Protein AF-K7A2X2-F1 (afdb_monomer_lite)

pLDDT: mean 79.96, std 20.82, range [35.12, 98.06]

Foldseek 3Di:
DVVVVVVVVVVVVVVVVVVVVVVVVVVVVVVVVVVVVVVVVCVVPVPPDPPPPPPDDDDDDDDDDDDDDDDDDDDDDDDDDDDDDPDPPPDDDDPPPDPDPVVLVVVLVVVLVVLVVCLVPPDLDQDPCLVVLVVSLVPPPQALLNNLLSLQSNLSRCVSNVNLVSSLVSNVSSCVSPVPSPCPVVNVVSVVVVVD

Radius of gyration: 36.91 Å; chains: 1; bounding box: 75×60×123 Å

Organism: NCBI:txid1121922

Sequence (196 aa):
MKKIIRFLVLLAVIVVGFYLLMTGLVIFAGLAAAVGLVWLYLRYFGKGSNVTYSSKGVTIDQVSASVPTSGSTSEEAKEADVVEELRAETVDPEVEVKPDTHDVYALYNLYEIEARAYCASPGPKLPTIVDDIIALTNHVDADDQLRAKTYRLLGELYEANDNVVSALDYYETALALDAKVGVKRKITKLQKMTES

Secondary structu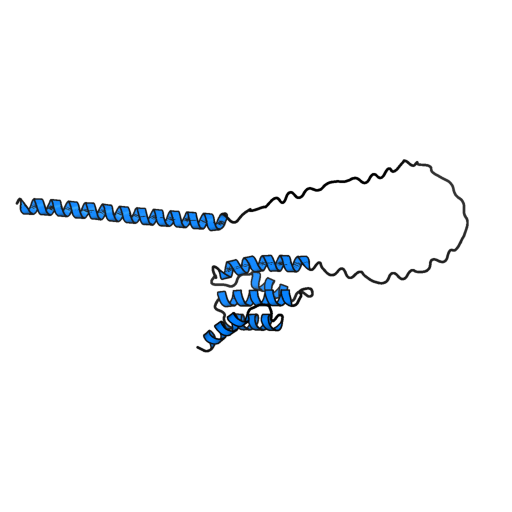re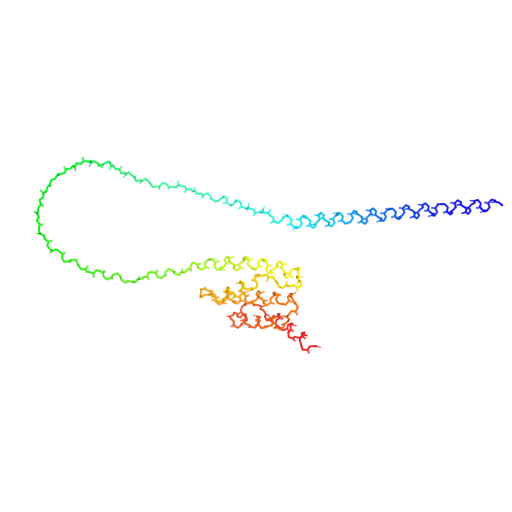 (DSSP, 8-state):
-HHHHHHHHHHHHHHHHHHHHHHHHHHHHHHHHHHHHHHHHHHHHTTS----------------------------------------------------THHHHHHHHHHHHHHHHHHHS--SS--THHHHHHHHHT-TT--HHHHHHHHHHHHHHHHHTT-HHHHHHHHHHHHHH-GGG--HHHHHHHHHHH--

Structure (mmCIF, N/CA/C/O backbone):
data_AF-K7A2X2-F1
#
_entry.id   AF-K7A2X2-F1
#
loop_
_atom_site.group_PDB
_atom_site.id
_atom_site.type_symbol
_atom_site.label_atom_id
_atom_site.label_alt_id
_atom_site.label_comp_id
_atom_site.label_asym_id
_atom_site.label_entity_id
_atom_site.label_seq_id
_atom_site.pdbx_PDB_ins_code
_atom_site.Cartn_x
_atom_site.Cartn_y
_atom_site.Cartn_z
_atom_site.occupancy
_atom_site.B_iso_or_equiv
_atom_site.auth_seq_id
_atom_site.auth_comp_id
_atom_site.auth_asym_id
_atom_site.auth_atom_id
_atom_site.pdbx_PDB_model_num
ATOM 1 N N . MET A 1 1 ? -18.595 41.321 59.169 1.00 81.38 1 MET A N 1
ATOM 2 C CA . MET A 1 1 ? -17.669 41.916 58.172 1.00 81.38 1 MET A CA 1
ATOM 3 C C . MET A 1 1 ? -16.403 41.084 57.917 1.00 81.38 1 MET A C 1
ATOM 5 O O . MET A 1 1 ? -16.168 40.743 56.769 1.00 81.38 1 MET A O 1
ATOM 9 N N . LYS A 1 2 ? -15.623 40.658 58.931 1.00 86.00 2 LYS A N 1
ATOM 10 C CA . LYS A 1 2 ? -14.365 39.888 58.724 1.00 86.00 2 LYS A CA 1
ATOM 11 C C . LYS A 1 2 ? -14.498 38.590 57.893 1.00 86.00 2 LYS A C 1
ATOM 13 O O . LYS A 1 2 ? -13.572 38.239 57.173 1.00 86.00 2 LYS A O 1
ATOM 18 N N . LYS A 1 3 ? -15.643 37.892 57.957 1.00 91.94 3 LYS A N 1
ATOM 19 C CA . LYS A 1 3 ? -15.906 36.672 57.162 1.00 91.94 3 LYS A CA 1
ATOM 20 C C . LYS A 1 3 ? -16.042 36.952 55.654 1.00 91.94 3 LYS A C 1
ATOM 22 O O . LYS A 1 3 ? -15.545 36.171 54.856 1.00 91.94 3 LYS A O 1
ATOM 27 N N . ILE A 1 4 ? -16.642 38.087 55.283 1.00 95.19 4 ILE A N 1
ATOM 28 C CA . ILE A 1 4 ? -16.852 38.491 53.880 1.00 95.19 4 ILE A CA 1
ATOM 29 C C . ILE A 1 4 ? -15.516 38.862 53.227 1.00 95.19 4 ILE A C 1
ATOM 31 O O . ILE A 1 4 ? -15.240 38.445 52.110 1.00 95.19 4 ILE A O 1
ATOM 35 N N . ILE A 1 5 ? -14.645 39.566 53.959 1.00 96.25 5 ILE A N 1
ATOM 36 C CA . ILE A 1 5 ? -13.306 39.929 53.471 1.00 96.25 5 ILE A CA 1
ATOM 37 C C . ILE A 1 5 ? -12.468 38.670 53.201 1.00 96.25 5 ILE A C 1
ATOM 39 O O . ILE A 1 5 ? -11.853 38.559 52.147 1.00 96.25 5 ILE A O 1
ATOM 43 N N . ARG A 1 6 ? -12.492 37.680 54.107 1.00 95.62 6 ARG A N 1
ATOM 44 C CA . ARG A 1 6 ? -11.792 36.397 53.895 1.00 95.62 6 ARG A CA 1
ATOM 45 C C . ARG A 1 6 ? -12.324 35.637 52.678 1.00 95.62 6 ARG A C 1
ATOM 47 O O . ARG A 1 6 ? -11.533 35.046 51.953 1.00 95.62 6 ARG A O 1
ATOM 54 N N . PHE A 1 7 ? -13.635 35.681 52.443 1.00 97.19 7 PHE A N 1
ATOM 55 C CA . PHE A 1 7 ? -14.251 35.053 51.275 1.00 97.19 7 PHE A CA 1
ATOM 56 C C . PHE A 1 7 ? -13.830 35.733 49.964 1.00 97.19 7 PHE A C 1
ATOM 58 O O . PHE A 1 7 ? -13.467 35.047 49.016 1.00 97.19 7 PHE A O 1
ATOM 65 N N . LEU A 1 8 ? -13.796 37.070 49.926 1.00 97.06 8 LEU A N 1
ATOM 66 C CA . LEU A 1 8 ? -13.332 37.826 48.756 1.00 97.06 8 LEU A CA 1
ATOM 67 C C . LEU A 1 8 ? -11.860 37.553 48.427 1.00 97.06 8 LEU A C 1
ATOM 69 O O . LEU A 1 8 ? -11.524 37.372 47.260 1.00 97.06 8 LEU A O 1
ATOM 73 N N . VAL A 1 9 ? -10.993 37.473 49.441 1.00 97.62 9 VAL A N 1
ATOM 74 C CA . VAL A 1 9 ? -9.576 37.129 49.237 1.00 97.62 9 VAL A CA 1
ATOM 75 C C . VAL A 1 9 ? -9.435 35.710 48.684 1.00 97.62 9 VAL A C 1
ATOM 77 O O . VAL A 1 9 ? -8.691 35.506 47.730 1.00 97.62 9 VAL A O 1
ATOM 80 N N . LEU A 1 10 ? -10.181 34.741 49.225 1.00 97.44 10 LEU A N 1
ATOM 81 C CA . LEU A 1 10 ? -10.181 33.368 48.714 1.00 97.44 10 LEU A CA 1
ATOM 82 C C . LEU A 1 10 ? -10.634 33.315 47.245 1.00 97.44 10 LEU A C 1
ATOM 84 O O . LEU A 1 10 ? -9.983 32.671 46.426 1.00 97.44 10 LEU A O 1
ATOM 88 N N . LEU A 1 11 ? -11.713 34.026 46.903 1.00 97.56 11 LEU A N 1
ATOM 89 C CA . LEU A 1 11 ? -12.226 34.103 45.536 1.00 97.56 11 LEU A CA 1
ATOM 90 C C . LEU A 1 11 ? -11.176 34.688 44.578 1.00 97.56 11 LEU A C 1
ATOM 92 O O . LEU A 1 11 ? -10.947 34.128 43.511 1.00 97.56 11 LEU A O 1
ATOM 96 N N . ALA A 1 12 ? -10.501 35.771 44.973 1.00 97.81 12 ALA A N 1
ATOM 97 C CA . ALA A 1 12 ? -9.453 36.389 44.165 1.00 97.81 12 ALA A CA 1
ATOM 98 C C . ALA A 1 12 ? -8.287 35.423 43.904 1.00 97.81 12 ALA A C 1
ATOM 100 O O . ALA A 1 12 ? -7.825 35.315 42.771 1.00 97.81 12 ALA A O 1
ATOM 101 N N . VAL A 1 13 ? -7.855 34.667 44.919 1.00 98.00 13 VAL A N 1
ATOM 102 C CA . VAL A 1 13 ? -6.799 33.652 44.766 1.00 98.00 13 VAL A CA 1
ATOM 103 C C . VAL A 1 13 ? -7.224 32.552 43.791 1.00 98.00 13 VAL A C 1
ATOM 105 O O . VAL A 1 13 ? -6.429 32.158 42.940 1.00 98.00 13 VAL A O 1
ATOM 108 N N . ILE A 1 14 ? -8.476 32.093 43.861 1.00 97.88 14 ILE A N 1
ATOM 109 C CA . ILE A 1 14 ? -9.007 31.074 42.942 1.00 97.88 14 ILE A CA 1
ATOM 110 C C . ILE A 1 14 ? -9.040 31.601 41.504 1.00 97.88 14 ILE A C 1
ATOM 112 O O . ILE A 1 14 ? -8.587 30.911 40.593 1.00 97.88 14 ILE A O 1
ATOM 116 N N . VAL A 1 15 ? -9.530 32.826 41.291 1.00 98.06 15 VAL A N 1
ATOM 117 C CA . VAL A 1 15 ? -9.612 33.438 39.954 1.00 98.06 15 VAL A CA 1
ATOM 118 C C . VAL A 1 15 ? -8.220 33.637 39.353 1.00 98.06 15 VAL A C 1
ATOM 120 O O . VAL A 1 15 ? -7.998 33.286 38.195 1.00 98.06 15 VAL A O 1
ATOM 123 N N . VAL A 1 16 ? -7.261 34.138 40.138 1.00 98.00 16 VAL A N 1
ATOM 124 C CA . VAL A 1 16 ? -5.870 34.312 39.690 1.00 98.00 16 VAL A CA 1
ATOM 125 C C . VAL A 1 16 ? -5.221 32.961 39.383 1.00 98.00 16 VAL A C 1
ATOM 127 O O . VAL A 1 16 ? -4.587 32.813 38.340 1.00 98.00 16 VAL A O 1
ATOM 130 N N . GLY A 1 17 ? -5.419 31.956 40.240 1.00 97.94 17 GLY A N 1
ATOM 131 C CA . GLY A 1 17 ? -4.911 30.603 40.011 1.00 97.94 17 GLY A CA 1
ATOM 132 C C . GLY A 1 17 ? -5.478 29.971 38.738 1.00 97.94 17 GLY A C 1
ATOM 133 O O . GLY A 1 17 ? -4.730 29.403 37.946 1.00 97.94 17 GLY A O 1
ATOM 134 N N . PHE A 1 18 ? -6.780 30.128 38.493 1.00 97.88 18 PHE A N 1
ATOM 135 C CA . PHE A 1 18 ? -7.429 29.634 37.279 1.00 97.88 18 PHE A CA 1
ATOM 136 C C . PHE A 1 18 ? -6.908 30.334 36.019 1.00 97.88 18 PHE A C 1
ATOM 138 O O . PHE A 1 18 ? -6.641 29.676 35.015 1.00 97.88 18 PHE A O 1
ATOM 145 N N . TYR A 1 19 ? -6.704 31.653 36.077 1.00 97.94 19 TYR A N 1
ATOM 146 C CA . TYR A 1 19 ? -6.141 32.413 34.962 1.00 97.94 19 TYR A CA 1
ATOM 147 C C . TYR A 1 19 ? -4.721 31.945 34.613 1.00 97.94 19 TYR A C 1
ATOM 149 O O . TYR A 1 19 ? -4.428 31.709 33.443 1.00 97.94 19 TYR A O 1
ATOM 157 N N . LEU A 1 20 ? -3.863 31.740 35.620 1.00 97.50 20 LEU A N 1
ATOM 158 C CA . LEU A 1 20 ? -2.504 31.218 35.425 1.00 97.50 20 LEU A CA 1
ATOM 159 C C . LEU A 1 20 ? -2.491 29.787 34.868 1.00 97.50 20 LEU A C 1
ATOM 161 O O . LEU A 1 20 ? -1.643 29.450 34.045 1.00 97.50 20 LEU A O 1
ATOM 165 N N . LEU A 1 21 ? -3.438 28.947 35.289 1.00 97.50 21 LEU A N 1
ATOM 166 C CA . LEU A 1 21 ? -3.577 27.592 34.760 1.00 97.50 21 LEU A CA 1
ATOM 167 C C . LEU A 1 21 ? -3.966 27.614 33.277 1.00 97.50 21 LEU A C 1
ATOM 169 O O . LEU A 1 21 ? -3.373 26.891 32.478 1.00 97.50 21 LEU A O 1
ATOM 173 N N . MET A 1 22 ? -4.921 28.467 32.898 1.00 97.44 22 MET A N 1
ATOM 174 C 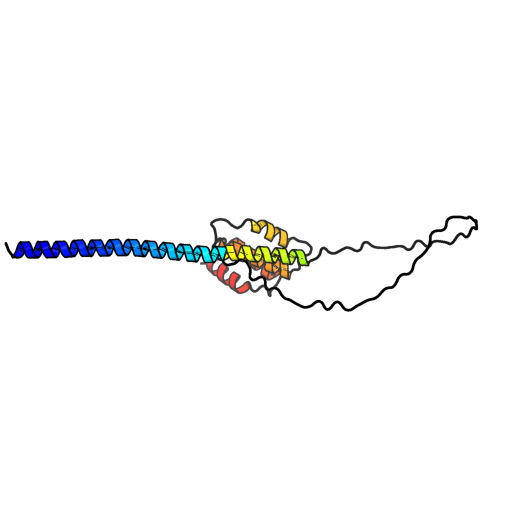CA . MET A 1 22 ? -5.376 28.581 31.510 1.00 97.44 22 MET A CA 1
ATOM 175 C C . MET A 1 22 ? -4.298 29.143 30.586 1.00 97.44 22 MET A C 1
ATOM 177 O O . MET A 1 22 ? -4.089 28.605 29.498 1.00 97.44 22 MET A O 1
ATOM 181 N N . THR A 1 23 ? -3.562 30.172 31.012 1.00 96.12 23 THR A N 1
ATOM 182 C CA . THR A 1 23 ? -2.443 30.700 30.217 1.00 96.12 23 THR A CA 1
ATOM 183 C C . THR A 1 23 ? -1.329 29.667 30.055 1.00 96.12 23 THR A C 1
ATOM 185 O O . THR A 1 23 ? -0.811 29.506 28.950 1.00 96.12 23 THR A O 1
ATOM 188 N N . GLY A 1 24 ? -1.016 28.902 31.106 1.00 96.62 24 GLY A N 1
ATOM 189 C CA . GLY A 1 24 ? -0.070 27.786 31.029 1.00 96.62 24 GLY A CA 1
ATOM 190 C C . GLY A 1 24 ? -0.488 26.717 30.014 1.00 96.62 24 GLY A C 1
ATOM 191 O O . GLY A 1 24 ? 0.337 26.267 29.220 1.00 96.62 24 GLY A O 1
ATOM 192 N N . LEU A 1 25 ? -1.775 26.360 29.979 1.00 95.38 25 LEU A N 1
ATOM 193 C CA . LEU A 1 25 ? -2.333 25.378 29.041 1.00 95.38 25 LEU A CA 1
ATOM 194 C C . LEU A 1 25 ? -2.224 25.834 27.579 1.00 95.38 25 LEU A C 1
ATOM 196 O O . LEU A 1 25 ? -1.830 25.049 26.717 1.00 95.38 25 LEU A O 1
ATOM 200 N N . VAL A 1 26 ? -2.513 27.110 27.306 1.00 96.38 26 VAL A N 1
ATOM 201 C CA . VAL A 1 26 ? -2.398 27.691 25.957 1.00 96.38 26 VAL A CA 1
ATOM 202 C C . VAL A 1 26 ? -0.943 27.703 25.483 1.00 96.38 26 VAL A C 1
ATOM 204 O O . VAL A 1 26 ? -0.662 27.309 24.351 1.00 96.38 26 VAL A O 1
ATOM 207 N N . ILE A 1 27 ? -0.003 28.096 26.350 1.00 95.38 27 ILE A N 1
ATOM 208 C CA . ILE A 1 27 ? 1.432 28.086 26.026 1.00 95.38 27 ILE A CA 1
ATOM 209 C C . ILE A 1 27 ? 1.910 26.655 25.757 1.00 95.38 27 ILE A C 1
ATOM 211 O O . ILE A 1 27 ? 2.614 26.415 24.776 1.00 95.38 27 ILE A O 1
ATOM 215 N N . PHE A 1 28 ? 1.501 25.694 26.589 1.00 94.88 28 PHE A N 1
ATOM 216 C CA . PHE A 1 28 ? 1.868 24.289 26.420 1.00 94.88 28 PHE A CA 1
ATOM 217 C C . PHE A 1 28 ? 1.354 23.714 25.094 1.00 94.88 28 PHE A C 1
ATOM 219 O O . PHE A 1 28 ? 2.115 23.075 24.366 1.00 94.88 28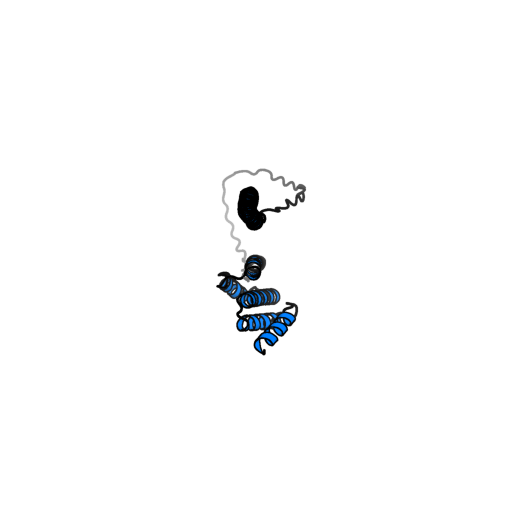 PHE A O 1
ATOM 226 N N . ALA A 1 29 ? 0.098 23.994 24.735 1.00 92.94 29 ALA A N 1
ATOM 227 C CA . ALA A 1 29 ? -0.470 23.588 23.451 1.00 92.94 29 ALA A CA 1
ATOM 228 C C . ALA A 1 29 ? 0.287 24.208 22.261 1.00 92.94 29 ALA A C 1
ATOM 230 O O . ALA A 1 29 ? 0.581 23.513 21.287 1.00 92.94 29 ALA A O 1
ATOM 231 N N . GLY A 1 30 ? 0.666 25.487 22.358 1.00 93.19 30 GLY A N 1
ATOM 232 C CA . GLY A 1 30 ? 1.468 26.168 21.337 1.00 93.19 30 GLY A CA 1
ATOM 233 C C . GLY A 1 30 ? 2.858 25.548 21.153 1.00 93.19 30 GLY A C 1
ATOM 234 O O . GLY A 1 30 ? 3.281 25.304 20.022 1.00 93.19 30 GLY A O 1
ATOM 235 N N . LEU A 1 31 ? 3.550 25.228 22.251 1.00 95.06 31 LEU A N 1
ATOM 236 C CA . LEU A 1 31 ? 4.854 24.558 22.204 1.00 95.06 31 LEU A CA 1
ATOM 237 C C . LEU A 1 31 ? 4.751 23.146 21.617 1.00 95.06 31 LEU A C 1
ATOM 239 O O . LEU A 1 31 ? 5.577 22.775 20.786 1.00 95.06 31 LEU A O 1
ATOM 243 N N . ALA A 1 32 ? 3.726 22.377 21.990 1.00 93.12 32 ALA A N 1
ATOM 244 C CA . ALA A 1 32 ? 3.499 21.042 21.439 1.00 93.12 32 ALA A CA 1
ATOM 245 C C . ALA A 1 32 ? 3.271 21.082 19.917 1.00 93.12 32 ALA A C 1
ATOM 247 O O . ALA A 1 32 ? 3.846 20.272 19.186 1.00 93.12 32 ALA A O 1
ATOM 248 N N . ALA A 1 33 ? 2.502 22.060 19.427 1.00 93.94 33 ALA A N 1
ATOM 249 C CA . ALA A 1 33 ? 2.297 22.264 17.995 1.00 93.94 33 ALA A CA 1
ATOM 250 C C . ALA A 1 33 ? 3.603 22.636 17.271 1.00 93.94 33 ALA A C 1
ATOM 252 O O . ALA A 1 33 ? 3.897 22.076 16.216 1.00 93.94 33 ALA A O 1
ATOM 253 N N . ALA A 1 34 ? 4.419 23.523 17.851 1.00 94.38 34 ALA A N 1
ATOM 254 C CA . ALA A 1 34 ? 5.711 23.905 17.280 1.00 94.38 34 ALA A CA 1
ATOM 255 C C . ALA A 1 34 ? 6.689 22.719 17.214 1.00 94.38 34 ALA A C 1
ATOM 257 O O . ALA A 1 34 ? 7.328 22.507 16.185 1.00 94.38 34 ALA A O 1
ATOM 258 N N . VAL A 1 35 ? 6.766 21.905 18.273 1.00 94.12 35 VAL A N 1
ATOM 259 C CA . VAL A 1 35 ? 7.582 20.678 18.289 1.00 94.12 35 VAL A CA 1
ATOM 260 C C . VAL A 1 35 ? 7.098 19.688 17.228 1.00 94.12 35 VAL A C 1
ATOM 262 O O . VAL A 1 35 ? 7.918 19.132 16.49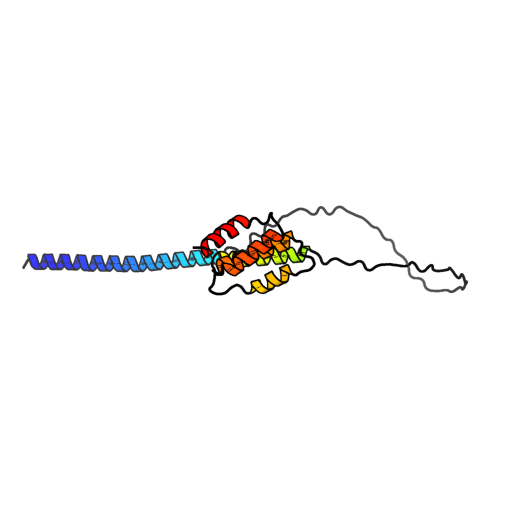7 1.00 94.12 35 VAL A O 1
ATOM 265 N N . GLY A 1 36 ? 5.781 19.510 17.087 1.00 93.00 36 GLY A N 1
ATOM 266 C CA . GLY A 1 36 ? 5.195 18.689 16.025 1.00 93.00 36 GLY A CA 1
ATOM 267 C C . GLY A 1 36 ? 5.561 19.189 14.625 1.00 93.00 36 GLY A C 1
ATOM 268 O O . GLY A 1 36 ? 5.939 18.389 13.769 1.00 93.00 36 GLY A O 1
ATOM 269 N N . LEU A 1 37 ? 5.530 20.507 14.406 1.00 94.19 37 LEU A N 1
ATOM 270 C CA . LEU A 1 37 ? 5.900 21.129 13.133 1.00 94.19 37 LEU A CA 1
ATOM 271 C C . LEU A 1 37 ? 7.389 20.932 12.809 1.00 94.19 37 LEU A C 1
ATOM 273 O O . LEU A 1 37 ? 7.728 20.580 11.683 1.00 94.19 37 LEU A O 1
ATOM 277 N N . VAL A 1 38 ? 8.278 21.106 13.794 1.00 94.81 38 VAL A N 1
ATOM 278 C CA . VAL A 1 38 ? 9.727 20.880 13.634 1.00 94.81 38 VAL A CA 1
ATOM 279 C C . VAL A 1 38 ? 10.022 19.411 13.341 1.00 94.81 38 VAL A C 1
ATOM 281 O O . VAL A 1 38 ? 10.823 19.110 12.457 1.00 94.81 38 VAL A O 1
ATOM 284 N N . TRP A 1 39 ? 9.360 18.485 14.035 1.00 94.38 39 TRP A N 1
ATOM 285 C CA . TRP A 1 39 ? 9.508 17.054 13.774 1.00 94.38 39 TRP A CA 1
ATOM 286 C C . TRP A 1 39 ? 9.033 16.679 12.364 1.00 94.38 39 TRP A C 1
ATOM 288 O O . TRP A 1 39 ? 9.729 15.949 11.655 1.00 94.38 39 TRP A O 1
ATOM 298 N N . LEU A 1 40 ? 7.895 17.226 11.923 1.00 93.12 40 LEU A N 1
ATOM 299 C CA . LEU A 1 40 ? 7.391 17.045 10.561 1.00 93.12 40 LEU A CA 1
ATOM 300 C C . LEU A 1 40 ? 8.367 17.618 9.524 1.00 93.12 40 LEU A C 1
ATOM 302 O O . LEU A 1 40 ? 8.651 16.962 8.524 1.00 93.12 40 LEU A O 1
ATOM 306 N N . TYR A 1 41 ? 8.933 18.798 9.790 1.00 92.31 41 TYR A N 1
ATOM 307 C CA . TYR A 1 41 ? 9.914 19.445 8.920 1.00 92.31 41 TYR A CA 1
ATOM 308 C C . TYR A 1 41 ? 11.199 18.618 8.788 1.00 92.31 41 TYR A C 1
ATOM 310 O O . TYR A 1 41 ? 11.652 18.353 7.676 1.00 92.31 41 TYR A O 1
ATOM 318 N N . LEU A 1 42 ? 11.753 18.138 9.907 1.00 87.50 42 LEU A N 1
ATOM 319 C CA . LEU A 1 42 ? 12.924 17.254 9.912 1.00 87.50 42 LEU A CA 1
ATOM 320 C C . LEU A 1 42 ? 12.648 15.934 9.190 1.00 87.50 42 LEU A C 1
ATOM 322 O O . LEU A 1 42 ? 13.517 15.426 8.488 1.00 87.50 42 LEU A O 1
ATOM 326 N N . ARG A 1 43 ? 11.439 15.383 9.318 1.00 86.75 43 ARG A N 1
ATOM 327 C CA . ARG A 1 43 ? 11.050 14.161 8.609 1.00 86.75 43 ARG A CA 1
ATOM 328 C C . ARG A 1 43 ? 10.907 14.378 7.103 1.00 86.75 43 ARG A C 1
ATOM 330 O O . ARG A 1 43 ? 11.269 13.486 6.340 1.00 86.75 43 ARG A O 1
ATOM 337 N N . TYR A 1 44 ? 10.386 15.530 6.689 1.00 88.06 44 TYR A N 1
ATOM 338 C CA . TYR A 1 44 ? 10.181 15.855 5.279 1.00 88.06 44 TYR A CA 1
ATOM 339 C C . TYR A 1 44 ? 11.498 16.211 4.571 1.00 88.06 44 TYR A C 1
ATOM 341 O O . TYR A 1 44 ? 11.753 15.723 3.475 1.00 88.06 44 TYR A O 1
ATOM 349 N N . PHE A 1 45 ? 12.374 16.991 5.212 1.00 80.50 45 PHE A N 1
ATOM 350 C CA . PHE A 1 45 ? 13.625 17.469 4.603 1.00 80.50 45 PHE A CA 1
ATOM 351 C C . PHE A 1 45 ? 14.875 16.647 4.954 1.00 80.50 45 PHE A C 1
ATOM 353 O O . PHE A 1 45 ? 15.864 16.697 4.229 1.00 80.50 45 PHE A O 1
ATOM 360 N N . GLY A 1 46 ? 14.863 15.860 6.031 1.00 64.75 46 GLY A N 1
ATOM 361 C CA . GLY A 1 46 ? 16.050 15.153 6.532 1.00 64.75 46 GLY A CA 1
ATOM 362 C C . GLY A 1 46 ? 16.461 13.897 5.759 1.00 64.75 46 GLY A C 1
ATOM 363 O O . GLY A 1 46 ? 17.405 13.226 6.166 1.00 64.75 46 GLY A O 1
ATOM 364 N N . LYS A 1 47 ? 15.774 13.540 4.665 1.00 61.66 47 LYS A N 1
ATOM 365 C CA . LYS A 1 47 ? 16.060 12.316 3.889 1.00 61.66 47 LYS A CA 1
ATOM 366 C C . LYS A 1 47 ? 16.935 12.547 2.649 1.00 61.66 47 LYS A C 1
ATOM 368 O O . LYS A 1 47 ? 17.118 11.631 1.852 1.00 61.66 47 LYS A O 1
ATOM 373 N N . GLY A 1 48 ? 17.491 13.747 2.488 1.00 56.06 48 GLY A N 1
ATOM 374 C CA . GLY A 1 48 ? 18.449 14.062 1.431 1.00 56.06 48 GLY A CA 1
ATOM 375 C C . GLY A 1 48 ? 19.896 13.829 1.872 1.00 56.06 48 GLY A C 1
ATOM 376 O O . GLY A 1 48 ? 20.373 14.481 2.793 1.00 56.06 48 GLY A O 1
ATOM 377 N N . SER A 1 49 ? 20.605 12.958 1.149 1.00 51.28 49 SER A N 1
ATOM 378 C CA . SER A 1 49 ? 22.072 12.797 1.104 1.00 51.28 49 SER A CA 1
ATOM 379 C C . SER A 1 49 ? 22.784 12.074 2.264 1.00 51.28 49 SER A C 1
ATOM 381 O O . SER A 1 49 ? 23.533 12.661 3.032 1.00 51.28 49 SER A O 1
ATOM 383 N N . ASN A 1 50 ? 22.700 10.740 2.269 1.00 46.91 50 ASN A N 1
ATOM 384 C CA . ASN A 1 50 ? 23.875 9.914 2.584 1.00 46.91 50 ASN A CA 1
ATOM 385 C C . ASN A 1 50 ? 24.505 9.462 1.258 1.00 46.91 50 ASN A C 1
ATOM 387 O O . ASN A 1 50 ? 24.369 8.313 0.842 1.00 46.91 50 ASN A O 1
ATOM 391 N N . VAL A 1 51 ? 25.162 10.396 0.561 1.00 49.28 51 VAL A N 1
ATOM 392 C CA . VAL A 1 51 ? 26.086 10.052 -0.527 1.00 49.28 51 VAL A CA 1
ATOM 393 C C . VAL A 1 51 ? 27.340 9.515 0.146 1.00 49.28 51 VAL A C 1
ATOM 395 O O . VAL A 1 51 ? 28.199 10.262 0.611 1.00 49.28 51 VAL A O 1
ATOM 398 N N . THR A 1 52 ? 27.411 8.196 0.266 1.00 47.72 52 THR A N 1
ATOM 399 C CA . THR A 1 52 ? 28.641 7.511 0.644 1.00 47.72 52 THR A CA 1
ATOM 400 C C . THR A 1 52 ? 29.589 7.596 -0.546 1.00 47.72 52 THR A C 1
ATOM 402 O O . THR A 1 52 ? 29.457 6.864 -1.522 1.00 47.72 52 THR A O 1
ATOM 405 N N . TYR A 1 53 ? 30.550 8.517 -0.480 1.00 45.69 53 TYR A N 1
ATOM 406 C CA . TYR A 1 53 ? 31.701 8.510 -1.377 1.00 45.69 53 TYR A CA 1
ATOM 407 C C . TYR A 1 53 ? 32.515 7.240 -1.104 1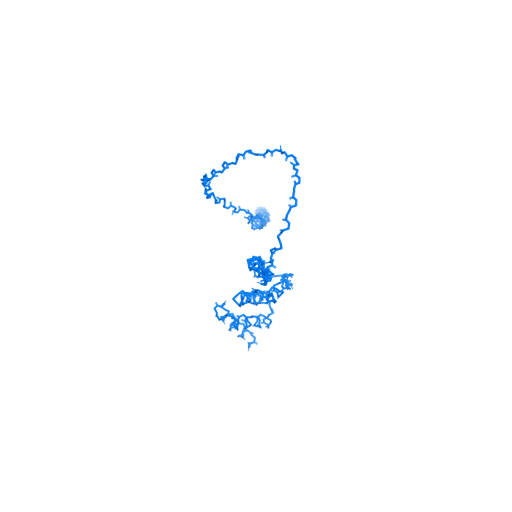.00 45.69 53 TYR A C 1
ATOM 409 O O . TYR A 1 53 ? 33.333 7.183 -0.185 1.00 45.69 53 TYR A O 1
ATOM 417 N N . SER A 1 54 ? 32.262 6.194 -1.891 1.00 48.41 54 SER A N 1
ATOM 418 C CA . SER A 1 54 ? 33.114 5.010 -1.943 1.00 48.41 54 SER A CA 1
ATOM 419 C C . SER A 1 54 ? 34.360 5.359 -2.754 1.00 48.41 54 SER A C 1
ATOM 421 O O . SER A 1 54 ? 34.399 5.217 -3.973 1.00 48.41 54 SER A O 1
ATOM 423 N N . SER A 1 55 ? 35.377 5.866 -2.059 1.00 53.97 55 SER A N 1
ATOM 424 C CA . SER A 1 55 ? 36.740 5.948 -2.577 1.00 53.97 55 SER A CA 1
ATOM 425 C C . SER A 1 55 ? 37.287 4.526 -2.717 1.00 53.97 55 SER A C 1
ATOM 427 O O . SER A 1 55 ? 37.842 3.959 -1.775 1.00 53.97 55 SER A O 1
ATOM 429 N N . LYS A 1 56 ? 37.077 3.907 -3.881 1.00 55.19 56 LYS A N 1
ATOM 430 C CA . LYS A 1 56 ? 37.887 2.773 -4.326 1.00 55.19 56 LYS A CA 1
ATOM 431 C C . LYS A 1 56 ? 38.858 3.286 -5.375 1.00 55.19 56 LYS A C 1
ATOM 433 O O . LYS A 1 56 ? 38.455 3.774 -6.425 1.00 55.19 56 LYS A O 1
ATOM 438 N N . GLY A 1 57 ? 40.134 3.221 -5.006 1.00 50.72 57 GLY A N 1
ATOM 439 C CA . GLY A 1 57 ? 41.258 3.680 -5.799 1.00 50.72 57 GLY A CA 1
ATOM 440 C C . GLY A 1 57 ? 41.285 3.039 -7.179 1.00 50.72 57 GLY A C 1
ATOM 441 O O . GLY A 1 57 ? 41.186 1.823 -7.321 1.00 50.72 57 GLY A O 1
ATOM 442 N N . VAL A 1 58 ? 41.456 3.894 -8.180 1.00 46.16 58 VAL A N 1
ATOM 443 C CA . VAL A 1 58 ? 41.912 3.514 -9.509 1.00 46.16 58 VAL A CA 1
ATOM 444 C C . VAL A 1 58 ? 43.431 3.658 -9.490 1.00 46.16 58 VAL A C 1
ATOM 446 O O . VAL A 1 58 ? 43.968 4.762 -9.548 1.00 46.16 58 VAL A O 1
ATOM 449 N N . THR A 1 59 ? 44.126 2.534 -9.344 1.00 45.56 59 THR A N 1
ATOM 450 C CA . THR A 1 59 ? 45.526 2.392 -9.748 1.00 45.56 59 THR A CA 1
ATOM 451 C C . THR A 1 59 ? 45.568 2.440 -11.271 1.00 45.56 59 THR A C 1
ATOM 453 O O . THR A 1 59 ? 45.128 1.505 -11.937 1.00 45.56 59 THR A O 1
ATOM 456 N N . ILE A 1 60 ? 46.044 3.560 -11.818 1.00 44.50 60 ILE A N 1
ATOM 457 C CA . ILE A 1 60 ? 46.410 3.671 -13.230 1.00 44.50 60 ILE A CA 1
ATOM 458 C C . ILE A 1 60 ? 47.801 3.057 -13.356 1.00 44.50 60 ILE A C 1
ATOM 460 O O . ILE A 1 60 ? 48.803 3.737 -13.142 1.00 44.50 60 ILE A O 1
ATOM 464 N N . ASP A 1 61 ? 47.838 1.765 -13.670 1.00 43.91 61 ASP A N 1
ATOM 465 C CA . ASP A 1 61 ? 49.030 1.137 -14.218 1.00 43.91 61 ASP A CA 1
ATOM 466 C C . ASP A 1 61 ? 49.044 1.292 -15.744 1.00 43.91 61 ASP A C 1
ATOM 468 O O . ASP A 1 61 ? 48.044 1.147 -16.446 1.00 43.91 61 ASP A O 1
ATOM 472 N N . GLN A 1 62 ? 50.235 1.659 -16.194 1.00 50.41 62 GLN A N 1
ATOM 473 C CA . GLN A 1 62 ? 50.742 1.874 -17.541 1.00 50.41 62 GLN A CA 1
ATOM 474 C C . GLN A 1 62 ? 50.177 0.971 -18.648 1.00 50.41 62 GLN A C 1
ATOM 476 O O . GLN A 1 62 ? 50.172 -0.245 -18.500 1.00 50.41 62 GLN A O 1
ATOM 481 N N . VAL A 1 63 ? 49.987 1.545 -19.844 1.00 40.28 63 VAL A N 1
ATOM 482 C CA . VAL A 1 63 ? 50.559 0.966 -21.074 1.00 40.28 63 VAL A CA 1
ATOM 483 C C . VAL A 1 63 ? 51.119 2.085 -21.950 1.00 40.28 63 VAL A C 1
ATOM 485 O O . VAL A 1 63 ? 50.409 2.964 -22.433 1.00 40.28 63 VAL A O 1
ATOM 488 N N . SER A 1 64 ? 52.434 2.025 -22.132 1.00 49.19 64 SER A N 1
ATOM 489 C CA . SER A 1 64 ? 53.195 2.728 -23.152 1.00 49.19 64 SER A CA 1
ATOM 490 C C . SER A 1 64 ? 52.796 2.251 -24.549 1.00 49.19 64 SER A C 1
ATOM 492 O O . SER A 1 64 ? 52.825 1.056 -24.824 1.00 49.19 64 SER A O 1
ATOM 494 N N . ALA A 1 65 ? 52.530 3.183 -25.459 1.00 40.38 65 ALA A N 1
ATOM 495 C CA . ALA A 1 65 ? 52.626 2.932 -26.891 1.00 40.38 65 ALA A CA 1
ATOM 496 C C . ALA A 1 65 ? 53.276 4.146 -27.559 1.00 40.38 65 ALA A C 1
ATOM 498 O O . ALA A 1 65 ? 52.669 5.192 -27.773 1.00 40.38 65 ALA A O 1
ATOM 499 N N . SER A 1 66 ? 54.566 3.987 -27.827 1.00 47.06 66 SER A N 1
ATOM 500 C CA . SER A 1 66 ? 55.356 4.786 -28.752 1.00 47.06 66 SER A CA 1
ATOM 501 C C . SER A 1 66 ? 54.805 4.651 -30.174 1.00 47.06 66 SER A C 1
ATOM 503 O O . SER A 1 66 ? 54.716 3.534 -30.681 1.00 47.06 66 SER A O 1
ATOM 505 N N . VAL A 1 67 ? 54.526 5.768 -30.842 1.00 40.88 67 VAL A N 1
ATOM 506 C CA . VAL A 1 67 ? 54.358 5.820 -32.302 1.00 40.88 67 VAL A CA 1
ATOM 507 C C . VAL A 1 67 ? 55.341 6.853 -32.855 1.00 40.88 67 VAL A C 1
ATOM 509 O O . VAL A 1 67 ? 55.299 8.005 -32.416 1.00 40.88 67 VAL A O 1
ATOM 512 N N . PRO A 1 68 ? 56.243 6.476 -33.780 1.00 47.12 68 PRO A N 1
ATOM 513 C CA . PRO A 1 68 ? 57.087 7.418 -34.489 1.00 47.12 68 PRO A CA 1
ATOM 514 C C . PRO A 1 68 ? 56.431 7.926 -35.783 1.00 47.12 68 PRO A C 1
ATOM 516 O O . PRO A 1 68 ? 55.642 7.254 -36.441 1.00 47.12 68 PRO A O 1
ATOM 519 N N . THR A 1 69 ? 56.845 9.140 -36.118 1.00 43.19 69 THR A N 1
ATOM 520 C CA . THR A 1 69 ? 56.740 9.930 -37.347 1.00 43.19 69 THR A CA 1
ATOM 521 C C . THR A 1 69 ? 56.667 9.176 -38.688 1.00 43.19 69 THR A C 1
ATOM 523 O O . THR A 1 69 ? 57.506 8.335 -38.999 1.00 43.19 69 THR A O 1
ATOM 526 N N . SER A 1 70 ? 55.773 9.634 -39.568 1.00 35.12 70 SER A N 1
ATOM 527 C CA . SER A 1 70 ? 55.957 9.732 -41.032 1.00 35.12 70 SER A CA 1
ATOM 528 C C . SER A 1 70 ? 54.958 10.778 -41.540 1.00 35.12 70 SER A C 1
ATOM 530 O O . SER A 1 70 ? 53.818 10.786 -41.100 1.00 35.12 70 SER A O 1
ATOM 532 N N . GLY A 1 71 ? 55.303 11.769 -42.358 1.00 36.91 71 GLY A N 1
ATOM 533 C CA . GLY A 1 71 ? 56.267 11.757 -43.452 1.00 36.91 71 GLY A CA 1
ATOM 534 C C . GLY A 1 71 ? 55.466 11.968 -44.736 1.00 36.91 71 GLY A C 1
ATOM 535 O O . GLY A 1 71 ? 54.934 11.015 -45.289 1.00 36.91 71 GLY A O 1
ATOM 536 N N . SER A 1 72 ? 55.303 13.228 -45.141 1.00 38.31 72 SER A N 1
ATOM 537 C CA . SER A 1 72 ? 54.632 13.622 -46.379 1.00 38.31 72 SER A CA 1
ATOM 538 C C . SER A 1 72 ? 55.545 13.398 -47.584 1.00 38.31 72 SER A C 1
ATOM 540 O O . SER A 1 72 ? 56.622 13.995 -47.614 1.00 38.31 72 SER A O 1
ATOM 542 N N . THR A 1 73 ? 55.079 12.682 -48.609 1.00 35.72 73 THR A N 1
ATOM 543 C CA . THR A 1 73 ? 55.545 12.895 -49.988 1.00 35.72 73 THR A CA 1
ATOM 544 C C . THR A 1 73 ? 54.487 12.457 -51.003 1.00 35.72 73 THR A C 1
ATOM 546 O O . THR A 1 73 ? 53.832 11.433 -50.834 1.00 35.72 73 THR A O 1
ATOM 549 N N . SER A 1 74 ? 54.328 13.304 -52.017 1.00 41.47 74 SER A N 1
ATOM 550 C CA . SER A 1 74 ? 53.451 13.233 -53.190 1.00 41.47 74 SER A CA 1
ATOM 551 C C . SER A 1 74 ? 54.060 12.398 -54.327 1.00 41.47 74 SER A C 1
ATOM 553 O O . SER A 1 74 ? 55.284 12.328 -54.394 1.00 41.47 74 SER A O 1
ATOM 555 N N . GLU A 1 75 ? 53.184 11.914 -55.228 1.00 43.34 75 GLU A N 1
ATOM 556 C CA . GLU A 1 75 ? 53.414 11.404 -56.606 1.00 43.34 75 GLU A CA 1
ATOM 557 C C . GLU A 1 75 ? 54.310 10.145 -56.725 1.00 43.34 75 GLU A C 1
ATOM 559 O O . GLU A 1 75 ? 55.288 9.981 -56.015 1.00 43.34 75 GLU A O 1
ATOM 564 N N . GLU A 1 76 ? 54.026 9.123 -57.538 1.00 37.44 76 GLU A N 1
ATOM 565 C CA . GLU A 1 76 ? 53.670 9.116 -58.962 1.00 37.44 76 GLU A CA 1
ATOM 566 C C . GLU A 1 76 ? 53.160 7.712 -59.394 1.00 37.44 76 GLU A C 1
ATOM 568 O O . GLU A 1 76 ? 53.389 6.709 -58.719 1.00 37.44 76 GLU A O 1
ATOM 573 N N . ALA A 1 77 ? 52.458 7.655 -60.528 1.00 45.81 77 ALA A N 1
ATOM 574 C CA . ALA A 1 77 ? 51.705 6.529 -61.081 1.00 45.81 77 ALA A CA 1
ATOM 575 C C . ALA A 1 77 ? 52.501 5.249 -61.426 1.00 45.81 77 ALA A C 1
ATOM 577 O O . ALA A 1 77 ? 53.656 5.317 -61.845 1.00 45.81 77 ALA A O 1
ATOM 578 N N . LYS A 1 78 ? 51.799 4.099 -61.419 1.00 43.69 78 LYS A N 1
ATOM 579 C CA . LYS A 1 78 ? 51.803 3.119 -62.528 1.00 43.69 78 LYS A CA 1
ATOM 580 C C . LYS A 1 78 ? 50.714 2.046 -62.391 1.00 43.69 78 LYS A C 1
ATOM 582 O O . LYS A 1 78 ? 50.575 1.408 -61.354 1.00 43.69 78 LYS A O 1
ATOM 587 N N . GLU A 1 79 ? 49.982 1.882 -63.491 1.00 45.06 79 GLU A N 1
ATOM 588 C CA . GLU A 1 79 ? 49.120 0.759 -63.871 1.00 45.06 79 GLU A CA 1
ATOM 589 C C . GLU A 1 79 ? 49.741 -0.620 -63.604 1.00 45.06 79 GLU A C 1
ATOM 591 O O . GLU A 1 79 ? 50.885 -0.858 -63.990 1.00 45.06 79 GLU A O 1
ATOM 596 N N . ALA A 1 80 ? 48.936 -1.544 -63.069 1.00 47.56 80 ALA A N 1
ATOM 597 C CA . ALA A 1 80 ? 48.830 -2.923 -63.555 1.00 47.56 80 ALA A CA 1
ATOM 598 C C . ALA A 1 80 ? 47.636 -3.636 -62.892 1.00 47.56 80 ALA A C 1
ATOM 600 O O . ALA A 1 80 ? 47.658 -3.984 -61.716 1.00 47.56 80 ALA A O 1
ATOM 601 N N . ASP A 1 81 ? 46.592 -3.788 -63.700 1.00 50.84 81 ASP A N 1
ATOM 602 C CA . ASP A 1 81 ? 45.666 -4.917 -63.809 1.00 50.84 81 ASP A CA 1
ATOM 603 C C . ASP A 1 81 ? 46.014 -6.183 -62.994 1.00 50.84 81 ASP A C 1
ATOM 605 O O . ASP A 1 81 ? 46.928 -6.915 -63.366 1.00 50.84 81 ASP A O 1
ATOM 609 N N . VAL A 1 82 ? 45.244 -6.466 -61.934 1.00 54.19 82 VAL A N 1
ATOM 610 C CA . VAL A 1 82 ? 44.919 -7.833 -61.487 1.00 54.19 82 VAL A CA 1
ATOM 611 C C . VAL A 1 82 ? 43.512 -7.820 -60.886 1.00 54.19 82 VAL A C 1
ATOM 613 O O . VAL A 1 82 ? 43.256 -7.260 -59.821 1.00 54.19 82 VAL A O 1
ATOM 616 N N . VAL A 1 83 ? 42.595 -8.451 -61.613 1.00 55.72 83 VAL A N 1
ATOM 617 C CA . VAL A 1 83 ? 41.254 -8.836 -61.177 1.00 55.72 83 VAL A CA 1
ATOM 618 C C . VAL A 1 83 ? 41.392 -9.887 -60.075 1.00 55.72 83 VAL A C 1
ATOM 620 O O . VAL A 1 83 ? 41.665 -11.050 -60.365 1.00 55.72 83 VAL A O 1
ATOM 623 N N . GLU A 1 84 ? 41.213 -9.482 -58.818 1.00 56.03 84 GLU A N 1
ATOM 624 C CA . GLU A 1 84 ? 41.091 -10.409 -57.693 1.00 56.03 84 GLU A CA 1
ATOM 625 C C . GLU A 1 84 ? 39.646 -10.421 -57.187 1.00 56.03 84 GLU A C 1
ATOM 627 O O . GLU A 1 84 ? 39.058 -9.419 -56.776 1.00 56.03 84 GLU A O 1
ATOM 632 N N . GLU A 1 85 ? 39.063 -11.601 -57.345 1.00 57.03 85 GLU A N 1
ATOM 633 C CA . GLU A 1 85 ? 37.694 -12.011 -57.095 1.00 57.03 85 GLU A CA 1
ATOM 634 C C . GLU A 1 85 ? 37.325 -11.813 -55.616 1.00 57.03 85 GLU A C 1
ATOM 636 O O . GLU A 1 85 ? 37.519 -12.685 -54.768 1.00 57.03 85 GLU A O 1
ATOM 641 N N . LEU A 1 86 ? 36.791 -10.629 -55.302 1.00 46.09 86 LEU A N 1
ATOM 642 C CA . LEU A 1 86 ? 36.166 -10.315 -54.019 1.00 46.09 86 LEU A CA 1
ATOM 643 C C . LEU A 1 86 ? 34.935 -11.208 -53.828 1.00 46.09 86 LEU A C 1
ATOM 645 O O . LEU A 1 86 ? 33.830 -10.905 -54.281 1.00 46.09 86 LEU A O 1
ATOM 649 N N . ARG A 1 87 ? 35.148 -12.329 -53.133 1.00 46.34 87 ARG A N 1
ATOM 650 C CA . ARG A 1 87 ? 34.092 -13.094 -52.472 1.00 46.34 87 ARG A CA 1
ATOM 651 C C . ARG A 1 87 ? 33.232 -12.129 -51.662 1.00 46.34 87 ARG A C 1
ATOM 653 O O . ARG A 1 87 ? 33.717 -11.500 -50.726 1.00 46.34 87 ARG A O 1
ATOM 660 N N . ALA A 1 88 ? 31.957 -12.047 -52.026 1.00 48.97 88 ALA A N 1
ATOM 661 C CA . ALA A 1 88 ? 30.923 -11.460 -51.197 1.00 48.97 88 ALA A CA 1
ATOM 662 C C . ALA A 1 88 ? 30.847 -12.262 -49.891 1.00 48.97 88 ALA A C 1
ATOM 664 O O . ALA A 1 88 ? 30.260 -13.343 -49.837 1.00 48.97 88 ALA A O 1
ATOM 665 N N . GLU A 1 89 ? 31.514 -11.754 -48.861 1.00 48.75 89 GLU A N 1
ATOM 666 C CA . GLU A 1 89 ? 31.340 -12.207 -47.493 1.00 48.75 89 GLU A CA 1
ATOM 667 C C . GLU A 1 89 ? 29.930 -11.789 -47.073 1.00 48.75 89 GLU A C 1
ATOM 669 O O . GLU A 1 89 ? 29.622 -10.611 -46.894 1.00 48.75 89 GLU A O 1
ATOM 674 N N . THR A 1 90 ? 29.035 -12.772 -47.044 1.00 47.09 90 THR A N 1
ATOM 675 C CA . THR A 1 90 ? 27.676 -12.653 -46.526 1.00 47.09 90 THR A CA 1
ATOM 676 C C . THR A 1 90 ? 27.762 -12.345 -45.036 1.00 47.09 90 THR A C 1
ATOM 678 O O . THR A 1 90 ? 27.877 -13.249 -44.208 1.00 47.09 90 THR A O 1
ATOM 681 N N . VAL A 1 91 ? 27.757 -11.055 -44.707 1.00 51.81 91 VAL A N 1
ATOM 682 C CA . VAL A 1 91 ? 27.546 -10.559 -43.348 1.00 51.81 91 VAL A CA 1
ATOM 683 C C . VAL A 1 91 ? 26.046 -10.645 -43.065 1.00 51.81 91 VAL A C 1
ATOM 685 O O . VAL A 1 91 ? 25.304 -9.706 -43.328 1.00 51.81 91 VAL A O 1
ATOM 688 N N . ASP A 1 92 ? 25.613 -11.794 -42.556 1.00 46.78 92 ASP A N 1
ATOM 689 C CA . ASP A 1 92 ? 24.355 -11.944 -41.819 1.00 46.78 92 ASP A CA 1
ATOM 690 C C . ASP A 1 92 ? 24.684 -12.128 -40.323 1.00 46.78 92 ASP A C 1
ATOM 692 O O . ASP A 1 92 ? 25.699 -12.763 -40.014 1.00 46.78 92 ASP A O 1
ATOM 696 N N . PRO A 1 93 ? 23.824 -11.729 -39.367 1.00 55.81 93 PRO A N 1
ATOM 697 C CA . PRO A 1 93 ? 22.710 -10.788 -39.435 1.00 55.81 93 PRO A CA 1
ATOM 698 C C . PRO A 1 93 ? 22.863 -9.648 -38.404 1.00 55.81 93 PRO A C 1
ATOM 700 O O . PRO A 1 93 ? 23.765 -9.633 -37.565 1.00 55.81 93 PRO A O 1
ATOM 703 N N . GLU A 1 94 ? 21.944 -8.689 -38.478 1.00 55.41 94 GLU A N 1
ATOM 704 C CA . GLU A 1 94 ? 21.651 -7.677 -37.462 1.00 55.41 94 GLU A CA 1
ATOM 705 C C . GLU A 1 94 ? 21.889 -8.201 -36.035 1.00 55.41 94 GLU A C 1
ATOM 707 O O . GLU A 1 94 ? 21.215 -9.116 -35.558 1.00 55.41 94 GLU A O 1
ATOM 712 N N . VAL A 1 95 ? 22.862 -7.606 -35.338 1.00 49.12 95 VAL A N 1
ATOM 713 C CA . VAL A 1 95 ? 22.983 -7.749 -33.888 1.00 49.12 95 VAL A CA 1
ATOM 714 C C . VAL A 1 95 ? 21.750 -7.076 -33.301 1.00 49.12 95 VAL A C 1
ATOM 716 O O . VAL A 1 95 ? 21.703 -5.856 -33.160 1.00 49.12 95 VAL A O 1
ATOM 719 N N . GLU A 1 96 ? 20.732 -7.879 -33.007 1.00 54.19 96 GLU A N 1
ATOM 720 C CA . GLU A 1 96 ? 19.578 -7.501 -32.203 1.00 54.19 96 GLU A CA 1
ATOM 721 C C . GLU A 1 96 ? 20.109 -7.106 -30.815 1.00 54.19 96 GLU A C 1
ATOM 723 O O . GLU A 1 96 ? 20.330 -7.936 -29.929 1.00 54.19 96 GLU A O 1
ATOM 728 N N . VAL A 1 97 ? 20.436 -5.820 -30.659 1.00 51.88 97 VAL A N 1
ATOM 729 C CA . VAL A 1 97 ? 20.823 -5.220 -29.383 1.00 51.88 97 VAL A CA 1
ATOM 730 C C . VAL A 1 97 ? 19.584 -5.286 -28.504 1.00 51.88 97 VAL A C 1
ATOM 732 O O . VAL A 1 97 ? 18.722 -4.411 -28.570 1.00 51.88 97 VAL A O 1
ATOM 735 N N . LYS A 1 98 ? 19.470 -6.361 -27.715 1.00 52.00 98 LYS A N 1
ATOM 736 C CA . LYS A 1 98 ? 18.446 -6.464 -26.677 1.00 52.00 98 LYS A CA 1
ATOM 737 C C . LYS A 1 98 ? 18.523 -5.195 -25.827 1.00 52.00 98 LYS A C 1
ATOM 739 O O . LYS A 1 98 ? 19.611 -4.904 -25.317 1.00 52.00 98 LYS A O 1
ATOM 744 N N . PRO A 1 99 ? 17.428 -4.428 -25.713 1.00 51.62 99 PRO A N 1
ATOM 745 C CA . PRO A 1 99 ? 17.413 -3.220 -24.905 1.00 51.62 99 PRO A CA 1
ATOM 746 C C . PRO A 1 99 ? 17.867 -3.575 -23.490 1.00 51.62 99 PRO A C 1
ATOM 748 O O . PRO A 1 99 ? 17.520 -4.624 -22.941 1.00 51.62 99 PRO A O 1
ATOM 751 N N . ASP A 1 100 ? 18.738 -2.733 -22.945 1.00 59.22 100 ASP A N 1
ATOM 752 C CA . ASP A 1 100 ? 19.449 -3.004 -21.707 1.00 59.22 100 ASP A CA 1
ATOM 753 C C . ASP A 1 100 ? 18.451 -3.160 -20.547 1.00 59.22 100 ASP A C 1
ATOM 755 O O . ASP A 1 100 ? 17.902 -2.192 -20.022 1.00 59.22 100 ASP A O 1
ATOM 759 N N . THR A 1 101 ? 18.196 -4.414 -20.158 1.00 60.78 101 THR A N 1
ATOM 760 C CA . THR A 1 101 ? 17.287 -4.819 -19.064 1.00 60.78 101 THR A CA 1
ATOM 761 C C . THR A 1 101 ? 17.529 -4.083 -17.739 1.00 60.78 101 THR A C 1
ATOM 763 O O . THR A 1 101 ? 16.653 -4.068 -16.872 1.00 60.78 101 THR A O 1
ATOM 766 N N . HIS A 1 102 ? 18.693 -3.445 -17.572 1.00 63.09 102 HIS A N 1
ATOM 767 C CA . HIS A 1 102 ? 19.014 -2.616 -16.414 1.00 63.09 102 HIS A CA 1
ATOM 768 C C . HIS A 1 102 ? 18.074 -1.414 -16.227 1.00 63.09 102 HIS A C 1
ATOM 770 O O . HIS A 1 102 ? 17.817 -1.028 -15.083 1.00 63.09 102 HIS A O 1
ATOM 776 N N . ASP A 1 103 ? 17.524 -0.848 -17.304 1.00 80.19 103 ASP A N 1
ATOM 777 C CA . ASP A 1 103 ? 16.694 0.364 -17.224 1.00 80.19 103 ASP A CA 1
ATOM 778 C C . ASP A 1 103 ? 15.315 0.076 -16.596 1.00 80.19 103 ASP A C 1
ATOM 780 O O . ASP A 1 103 ? 14.832 0.782 -15.709 1.00 80.19 103 ASP A O 1
ATOM 784 N N . VAL A 1 104 ? 14.729 -1.073 -16.944 1.00 84.56 104 VAL A N 1
ATOM 785 C CA . VAL A 1 104 ? 13.406 -1.509 -16.462 1.00 84.56 104 VAL A CA 1
ATOM 786 C C . VAL A 1 104 ? 13.407 -1.731 -14.941 1.00 84.56 104 VAL A C 1
ATOM 788 O O . VAL A 1 104 ? 12.460 -1.367 -14.239 1.00 84.56 104 VAL A O 1
ATOM 791 N N . TYR A 1 105 ? 14.498 -2.280 -14.398 1.00 87.06 105 TYR A N 1
ATOM 792 C CA . TYR A 1 105 ? 14.665 -2.480 -12.955 1.00 87.06 105 TYR A CA 1
ATOM 793 C C . TYR A 1 105 ? 14.870 -1.168 -12.194 1.00 87.06 105 TYR A C 1
ATOM 795 O O . TYR A 1 105 ? 14.370 -1.023 -11.074 1.00 87.06 105 TYR A O 1
ATOM 803 N N . ALA A 1 106 ? 15.592 -0.208 -12.777 1.00 89.00 106 ALA A N 1
ATOM 804 C CA . ALA A 1 106 ? 15.757 1.116 -12.186 1.00 89.00 106 ALA A CA 1
ATOM 805 C C . ALA A 1 106 ? 14.406 1.839 -12.081 1.00 89.00 106 ALA A C 1
ATOM 807 O O . ALA A 1 106 ? 14.083 2.388 -11.022 1.00 89.00 106 ALA A O 1
ATOM 808 N N . LEU A 1 107 ? 13.590 1.745 -13.134 1.00 88.50 107 LEU A N 1
ATOM 809 C CA . LEU A 1 107 ? 12.238 2.293 -13.171 1.00 88.50 107 LEU A CA 1
ATOM 810 C C . LEU A 1 107 ? 11.325 1.636 -12.120 1.00 88.50 107 LEU A C 1
ATOM 812 O O . LEU A 1 107 ? 10.682 2.333 -11.335 1.00 88.50 107 LEU A O 1
ATOM 816 N N . TYR A 1 108 ? 11.337 0.301 -12.024 1.00 91.62 108 TYR A N 1
ATOM 817 C CA . TYR A 1 108 ? 10.605 -0.425 -10.979 1.00 91.62 108 TYR A CA 1
ATOM 818 C C . TYR A 1 108 ? 11.007 0.040 -9.572 1.00 91.62 108 TYR A C 1
ATOM 820 O O . TYR A 1 108 ? 10.141 0.291 -8.736 1.00 91.62 108 TYR A O 1
ATOM 828 N N . ASN A 1 109 ? 12.309 0.181 -9.299 1.00 92.50 109 ASN A N 1
ATOM 829 C CA . ASN A 1 109 ? 12.790 0.601 -7.982 1.00 92.50 109 ASN A CA 1
ATOM 830 C C . ASN A 1 109 ? 12.305 2.013 -7.622 1.00 92.50 109 ASN A C 1
ATOM 832 O O . ASN A 1 109 ? 11.965 2.267 -6.464 1.00 92.50 109 ASN A O 1
ATOM 836 N N . LEU A 1 110 ? 12.247 2.921 -8.601 1.00 92.75 110 LEU A N 1
ATOM 837 C CA . LEU A 1 110 ? 11.695 4.261 -8.416 1.00 92.75 110 LEU A CA 1
ATOM 838 C C . LEU A 1 110 ? 10.205 4.197 -8.051 1.00 92.75 110 LEU A C 1
ATOM 840 O O . LEU A 1 110 ? 9.794 4.780 -7.044 1.00 92.75 110 LEU A O 1
ATOM 844 N N . TYR A 1 111 ? 9.417 3.432 -8.808 1.00 93.19 111 TYR A N 1
ATOM 845 C CA . TYR A 1 111 ? 7.990 3.259 -8.536 1.00 93.19 111 TYR A CA 1
ATOM 846 C C . TYR A 1 111 ? 7.718 2.545 -7.214 1.00 93.19 111 TYR A C 1
ATOM 848 O O . TYR A 1 111 ? 6.776 2.908 -6.512 1.00 93.19 111 TYR A O 1
ATOM 856 N N . GLU A 1 112 ? 8.549 1.578 -6.815 1.00 93.94 112 GLU A N 1
ATOM 857 C CA . GLU A 1 112 ? 8.414 0.926 -5.512 1.00 93.94 112 GLU A CA 1
ATOM 858 C C . GLU A 1 112 ? 8.579 1.937 -4.372 1.00 93.94 112 GLU A C 1
ATOM 860 O O . GLU A 1 112 ? 7.803 1.904 -3.418 1.00 93.94 112 GLU A O 1
ATOM 865 N N . ILE A 1 113 ? 9.533 2.866 -4.459 1.00 93.81 113 ILE A N 1
ATOM 866 C CA . ILE A 1 113 ? 9.722 3.895 -3.424 1.00 93.81 113 ILE A CA 1
ATOM 867 C C . ILE A 1 113 ? 8.475 4.773 -3.297 1.00 93.81 113 ILE A C 1
ATOM 869 O O . ILE A 1 113 ? 8.010 5.022 -2.180 1.00 93.81 113 ILE A O 1
ATOM 873 N N . GLU A 1 114 ? 7.926 5.226 -4.420 1.00 92.50 114 GLU A N 1
ATOM 874 C CA . GLU A 1 114 ? 6.753 6.097 -4.425 1.00 92.50 114 GLU A CA 1
ATOM 875 C C . GLU A 1 114 ? 5.493 5.360 -3.955 1.00 92.50 114 GLU A C 1
ATOM 877 O O . GLU A 1 114 ? 4.769 5.851 -3.085 1.00 92.50 114 GLU A O 1
ATOM 882 N N . ALA A 1 115 ? 5.280 4.131 -4.419 1.00 93.50 115 ALA A N 1
ATOM 883 C CA . ALA A 1 115 ? 4.173 3.299 -3.972 1.00 93.50 115 ALA A CA 1
ATOM 884 C C . ALA A 1 115 ? 4.257 2.988 -2.469 1.00 93.50 115 ALA A C 1
ATOM 886 O O . ALA A 1 115 ? 3.256 3.066 -1.757 1.00 93.50 115 ALA A O 1
ATOM 887 N N . ARG A 1 116 ? 5.456 2.717 -1.936 1.00 93.94 116 ARG A N 1
ATOM 888 C CA . ARG A 1 116 ? 5.672 2.539 -0.489 1.00 93.94 116 ARG A CA 1
ATOM 889 C C . ARG A 1 116 ? 5.375 3.814 0.295 1.00 93.94 116 ARG A C 1
ATOM 891 O O . ARG A 1 116 ? 4.852 3.724 1.406 1.00 93.94 116 ARG A O 1
ATOM 898 N N . ALA A 1 117 ? 5.706 4.981 -0.257 1.00 93.19 117 ALA A N 1
ATOM 899 C CA . ALA A 1 117 ? 5.374 6.264 0.354 1.00 93.19 117 ALA A CA 1
ATOM 900 C C . ALA A 1 117 ? 3.853 6.479 0.405 1.00 93.19 117 ALA A C 1
ATOM 902 O O . ALA A 1 117 ? 3.339 6.864 1.456 1.00 93.19 117 ALA A O 1
ATOM 903 N N . TYR A 1 118 ? 3.139 6.147 -0.675 1.00 93.50 118 TYR A N 1
ATOM 904 C CA . TYR A 1 118 ? 1.677 6.187 -0.714 1.00 93.50 118 TYR A CA 1
ATOM 905 C C . TYR A 1 118 ? 1.051 5.219 0.298 1.00 93.50 118 TYR A C 1
ATOM 907 O O . TYR A 1 118 ? 0.241 5.637 1.118 1.00 93.50 118 TYR A O 1
ATOM 915 N N . CYS A 1 119 ? 1.480 3.954 0.336 1.00 91.69 119 CYS A N 1
ATOM 916 C CA . CYS A 1 119 ? 0.950 2.967 1.285 1.00 91.69 119 CYS A CA 1
ATOM 917 C C . CYS A 1 119 ? 1.161 3.361 2.759 1.00 91.69 119 CYS A C 1
ATOM 919 O O . CYS A 1 119 ? 0.411 2.922 3.628 1.00 91.69 119 CYS A O 1
ATOM 921 N N . ALA A 1 120 ? 2.178 4.173 3.065 1.00 94.25 120 ALA A N 1
ATOM 922 C CA . ALA A 1 120 ? 2.414 4.678 4.417 1.00 94.25 120 ALA A CA 1
ATOM 923 C C . ALA A 1 120 ? 1.466 5.826 4.815 1.00 94.25 120 ALA A C 1
ATOM 925 O O . ALA A 1 120 ? 1.276 6.072 6.006 1.00 94.25 120 ALA A O 1
ATOM 926 N N . SER A 1 121 ? 0.908 6.543 3.839 1.00 92.94 121 SER A N 1
ATOM 927 C CA . SER A 1 121 ? -0.010 7.666 4.035 1.00 92.94 121 SER A CA 1
ATOM 928 C C . SER A 1 121 ? -0.975 7.752 2.845 1.00 92.94 121 SER A C 1
ATOM 930 O O . SER A 1 121 ? -0.806 8.632 1.993 1.00 92.94 121 SER A O 1
ATOM 932 N N . PRO A 1 122 ? -1.963 6.842 2.762 1.00 89.62 122 PRO A N 1
ATOM 933 C CA . PRO A 1 122 ? -2.838 6.757 1.604 1.00 89.62 122 PRO A CA 1
ATOM 934 C C . PRO A 1 122 ? -3.671 8.031 1.466 1.00 89.62 122 PRO A C 1
ATOM 936 O O . PRO A 1 122 ? -4.268 8.532 2.422 1.00 89.62 122 PRO A O 1
ATOM 939 N N . GLY A 1 123 ? -3.662 8.583 0.257 1.00 88.69 123 GLY A N 1
ATOM 940 C CA . GLY A 1 123 ? -4.513 9.703 -0.125 1.00 88.69 123 GLY A CA 1
ATOM 941 C C . GLY A 1 123 ? -5.878 9.230 -0.637 1.00 88.69 123 GLY A C 1
ATOM 942 O O . GLY A 1 123 ? -6.043 8.056 -0.952 1.00 88.69 123 GLY A O 1
ATOM 943 N N . PRO A 1 124 ? -6.845 10.148 -0.818 1.00 88.44 124 PRO A N 1
ATOM 944 C CA . PRO A 1 124 ? -8.187 9.821 -1.317 1.00 88.44 124 PRO A CA 1
ATOM 945 C C . PRO A 1 124 ? -8.219 9.371 -2.788 1.00 88.44 124 PRO A C 1
ATOM 947 O O . PRO A 1 124 ? -9.277 9.022 -3.307 1.00 88.44 124 PRO A O 1
ATOM 950 N N . LYS A 1 125 ? -7.090 9.467 -3.492 1.00 91.06 125 LYS A N 1
ATOM 951 C CA . LYS A 1 125 ? -6.924 9.051 -4.883 1.00 91.06 125 LYS A CA 1
ATOM 952 C C . LYS A 1 125 ? -5.632 8.259 -5.001 1.00 91.06 125 LYS A C 1
ATOM 954 O O . LYS A 1 125 ? -4.661 8.581 -4.314 1.00 91.06 125 LYS A O 1
ATOM 959 N N . LEU A 1 126 ? -5.632 7.283 -5.903 1.00 91.94 126 LEU A N 1
ATOM 960 C CA . LEU A 1 126 ? -4.434 6.546 -6.288 1.00 91.94 126 LEU A CA 1
ATOM 961 C C . LEU A 1 126 ? -3.362 7.492 -6.858 1.00 91.94 126 LEU A C 1
ATOM 963 O O . LEU A 1 126 ? -3.705 8.524 -7.449 1.00 91.94 126 LEU A O 1
ATOM 967 N N . PRO A 1 127 ? -2.074 7.156 -6.683 1.00 90.94 127 PRO A N 1
ATOM 968 C CA . PRO A 1 127 ? -0.989 7.947 -7.239 1.00 90.94 127 PRO A CA 1
ATOM 969 C C . PRO A 1 127 ? -0.961 7.816 -8.769 1.00 90.94 127 PRO A C 1
ATOM 971 O O . PRO A 1 127 ? -1.365 6.798 -9.330 1.00 90.94 127 PRO A O 1
ATOM 974 N N . THR A 1 128 ? -0.461 8.843 -9.457 1.00 91.44 128 THR A N 1
ATOM 975 C CA . THR A 1 128 ? -0.425 8.889 -10.931 1.00 91.44 128 THR A CA 1
ATOM 976 C C . THR A 1 128 ? 0.485 7.827 -11.546 1.00 91.44 128 THR A C 1
ATOM 978 O O . THR A 1 128 ? 0.298 7.469 -12.699 1.00 91.44 128 THR A O 1
ATOM 981 N N . ILE A 1 129 ? 1.419 7.273 -10.767 1.00 91.06 129 ILE A N 1
ATOM 982 C CA . ILE A 1 129 ? 2.318 6.191 -11.196 1.00 91.06 129 ILE A CA 1
ATOM 983 C C . ILE A 1 129 ? 1.612 4.867 -11.483 1.00 91.06 129 ILE A C 1
ATOM 985 O O . ILE A 1 129 ? 2.250 3.957 -11.995 1.00 91.06 129 ILE A O 1
ATOM 989 N N . VAL A 1 130 ? 0.336 4.696 -11.115 1.00 92.50 130 VAL A N 1
ATOM 990 C CA . VAL A 1 130 ? -0.364 3.418 -11.331 1.00 92.50 130 VAL A CA 1
ATOM 991 C C . VAL A 1 130 ? -0.370 3.040 -12.811 1.00 92.50 130 VAL A C 1
ATOM 993 O O . VAL A 1 130 ? -0.073 1.891 -13.136 1.00 92.50 130 VAL A O 1
ATOM 996 N N . ASP A 1 131 ? -0.635 4.000 -13.695 1.00 92.31 131 ASP A N 1
ATOM 997 C CA . ASP A 1 131 ? -0.656 3.762 -15.140 1.00 92.31 131 ASP A CA 1
ATOM 998 C C . ASP A 1 131 ? 0.737 3.380 -15.662 1.00 92.31 131 ASP A C 1
ATOM 1000 O O . ASP A 1 131 ? 0.868 2.450 -16.459 1.00 92.31 131 ASP A O 1
ATOM 1004 N N . ASP A 1 132 ? 1.786 4.015 -15.138 1.00 91.00 132 ASP A N 1
ATOM 1005 C CA . ASP A 1 132 ? 3.174 3.706 -15.485 1.00 91.00 132 ASP A CA 1
ATOM 1006 C C . ASP A 1 132 ? 3.594 2.312 -14.995 1.00 91.00 132 ASP A C 1
ATOM 1008 O O . ASP A 1 132 ? 4.248 1.555 -15.714 1.00 91.00 132 ASP A O 1
ATOM 1012 N N . ILE A 1 133 ? 3.183 1.931 -13.782 1.00 91.88 133 ILE A N 1
ATOM 1013 C CA . ILE A 1 133 ? 3.417 0.595 -13.220 1.00 91.88 133 ILE A CA 1
ATOM 1014 C C . ILE A 1 133 ? 2.708 -0.461 -14.077 1.00 91.88 133 ILE A C 1
ATOM 1016 O O . ILE A 1 133 ? 3.288 -1.509 -14.359 1.00 91.88 133 ILE A O 1
ATOM 1020 N N . ILE A 1 134 ? 1.479 -0.196 -14.529 1.00 91.94 134 ILE A N 1
ATOM 1021 C CA . ILE A 1 134 ? 0.759 -1.084 -15.452 1.00 91.94 134 ILE A CA 1
ATOM 1022 C C . ILE A 1 134 ? 1.496 -1.164 -16.792 1.00 91.94 134 ILE A C 1
ATOM 1024 O O . ILE A 1 134 ? 1.703 -2.265 -17.303 1.00 91.94 134 ILE A O 1
ATOM 1028 N N . ALA A 1 135 ? 1.947 -0.040 -17.349 1.00 90.44 135 ALA A N 1
ATOM 1029 C CA . ALA A 1 135 ? 2.727 -0.031 -18.584 1.00 90.44 135 ALA A CA 1
ATOM 1030 C C . ALA A 1 135 ? 4.007 -0.876 -18.447 1.00 90.44 135 ALA A C 1
ATOM 1032 O O . ALA A 1 135 ? 4.317 -1.671 -19.336 1.00 90.44 135 ALA A O 1
ATOM 1033 N N . LEU A 1 136 ? 4.674 -0.804 -17.292 1.00 88.75 136 LEU A N 1
ATOM 1034 C CA . LEU A 1 136 ? 5.865 -1.593 -16.983 1.00 88.75 136 LEU A CA 1
ATOM 1035 C C . LEU A 1 136 ? 5.603 -3.107 -16.989 1.00 88.75 136 LEU A C 1
ATOM 1037 O O . LEU A 1 136 ? 6.469 -3.874 -17.404 1.00 88.75 136 LEU A O 1
ATOM 1041 N N . THR A 1 137 ? 4.410 -3.561 -16.578 1.00 88.12 137 THR A N 1
ATOM 1042 C CA . THR A 1 137 ? 4.053 -4.998 -16.617 1.00 88.12 137 THR A CA 1
ATOM 1043 C C . THR A 1 137 ? 3.949 -5.570 -18.033 1.00 88.12 137 THR A C 1
ATOM 1045 O O . THR A 1 137 ? 4.086 -6.786 -18.207 1.00 88.12 137 THR A O 1
ATOM 1048 N N . ASN A 1 138 ? 3.705 -4.705 -19.024 1.00 86.19 138 ASN A N 1
ATOM 1049 C CA . ASN A 1 138 ? 3.554 -5.058 -20.436 1.00 86.19 138 ASN A CA 1
ATOM 1050 C C . ASN A 1 138 ? 4.855 -4.894 -21.233 1.00 86.19 138 ASN A C 1
ATOM 1052 O O . ASN A 1 138 ? 4.866 -5.144 -22.438 1.00 86.19 138 ASN A O 1
ATOM 1056 N N . HIS A 1 139 ? 5.944 -4.467 -20.589 1.00 81.69 139 HIS A N 1
ATOM 1057 C CA . HIS A 1 139 ? 7.229 -4.314 -21.254 1.00 81.69 139 HIS A CA 1
ATOM 1058 C C . HIS A 1 139 ? 7.773 -5.687 -21.678 1.00 81.69 139 HIS A C 1
ATOM 1060 O O . HIS A 1 139 ? 7.883 -6.592 -20.851 1.00 81.69 139 HIS A O 1
ATOM 1066 N N . VAL A 1 140 ? 8.113 -5.839 -22.964 1.00 66.06 140 VAL A N 1
ATOM 1067 C CA . VAL A 1 140 ? 8.472 -7.130 -23.593 1.00 66.06 140 VAL A CA 1
ATOM 1068 C C . VAL A 1 140 ? 9.684 -7.788 -22.920 1.00 66.06 140 VAL A C 1
ATOM 1070 O O . VAL A 1 140 ? 9.749 -9.010 -22.826 1.00 66.06 140 VAL A O 1
ATOM 1073 N N . ASP A 1 141 ? 10.597 -6.979 -22.382 1.00 72.25 141 ASP A N 1
ATOM 1074 C CA . ASP A 1 141 ? 11.826 -7.450 -21.729 1.00 72.25 141 ASP A CA 1
ATOM 1075 C C . ASP A 1 141 ? 11.702 -7.700 -20.217 1.00 72.25 141 ASP A C 1
ATOM 1077 O O . ASP A 1 141 ? 12.688 -8.059 -19.570 1.00 72.25 141 ASP A O 1
ATOM 1081 N N . ALA A 1 142 ? 10.525 -7.495 -19.619 1.00 76.25 142 ALA A N 1
ATOM 1082 C CA . ALA A 1 142 ? 10.339 -7.734 -18.193 1.00 76.25 142 ALA A CA 1
ATOM 1083 C C . ALA A 1 142 ? 10.219 -9.238 -17.913 1.00 76.25 142 ALA A C 1
ATOM 1085 O O . ALA A 1 142 ? 9.268 -9.892 -18.343 1.00 76.25 142 ALA A O 1
ATOM 1086 N N . ASP A 1 143 ? 11.161 -9.787 -17.147 1.00 88.38 143 ASP A N 1
ATOM 1087 C CA . ASP A 1 143 ? 11.076 -11.172 -16.697 1.00 88.38 143 ASP A CA 1
ATOM 1088 C C . ASP A 1 143 ? 9.869 -11.396 -15.763 1.00 88.38 143 ASP A C 1
ATOM 1090 O O . ASP A 1 143 ? 9.355 -10.472 -15.122 1.00 88.38 143 ASP A O 1
ATOM 1094 N N . ASP A 1 144 ? 9.406 -12.644 -15.667 1.00 90.75 144 ASP A N 1
ATOM 1095 C CA . ASP A 1 144 ? 8.217 -12.985 -14.879 1.00 90.75 144 ASP A CA 1
ATOM 1096 C C . ASP A 1 144 ? 8.372 -12.655 -13.388 1.00 90.75 144 ASP A C 1
ATOM 1098 O O . ASP A 1 144 ? 7.383 -12.335 -12.725 1.00 90.75 144 ASP A O 1
ATOM 1102 N N . GLN A 1 145 ? 9.599 -12.662 -12.855 1.00 91.69 145 GLN A N 1
ATOM 1103 C CA . GLN A 1 145 ? 9.853 -12.277 -11.469 1.00 91.69 145 GLN A CA 1
ATOM 1104 C C . GLN A 1 145 ? 9.652 -10.767 -11.281 1.00 91.69 145 GLN A C 1
ATOM 1106 O O . GLN A 1 145 ? 9.046 -10.348 -10.286 1.00 91.69 145 GLN A O 1
ATOM 1111 N N . LEU A 1 146 ? 10.129 -9.939 -12.212 1.00 91.88 146 LEU A N 1
ATOM 1112 C CA . LEU A 1 146 ? 9.873 -8.502 -12.212 1.00 91.88 146 LEU A CA 1
ATOM 1113 C C . LEU A 1 146 ? 8.378 -8.222 -12.364 1.00 91.88 146 LEU A C 1
ATOM 1115 O O . LEU A 1 146 ? 7.812 -7.510 -11.536 1.00 91.88 146 LEU A O 1
ATOM 1119 N N . ARG A 1 147 ? 7.710 -8.843 -13.341 1.00 93.75 147 ARG A N 1
ATOM 1120 C CA . ARG A 1 147 ? 6.261 -8.685 -13.554 1.00 93.75 147 ARG A CA 1
ATOM 1121 C C . ARG A 1 147 ? 5.468 -9.078 -12.310 1.00 93.75 147 ARG A C 1
ATOM 1123 O O . ARG A 1 147 ? 4.604 -8.318 -11.876 1.00 93.75 147 ARG A O 1
ATOM 1130 N N . ALA A 1 148 ? 5.808 -10.195 -11.666 1.00 95.25 148 ALA A N 1
ATOM 1131 C CA . ALA A 1 148 ? 5.186 -10.612 -10.412 1.00 95.25 148 ALA A CA 1
ATOM 1132 C C . ALA A 1 148 ? 5.374 -9.574 -9.293 1.00 95.25 148 ALA A C 1
ATOM 1134 O O . ALA A 1 148 ? 4.421 -9.255 -8.576 1.00 95.25 148 ALA A O 1
ATOM 1135 N N . LYS A 1 149 ? 6.577 -9.004 -9.141 1.00 94.81 149 LYS A N 1
ATOM 1136 C CA . LYS A 1 149 ? 6.832 -7.928 -8.166 1.00 94.81 149 LYS A CA 1
ATOM 1137 C C . LYS A 1 149 ? 6.017 -6.674 -8.471 1.00 94.81 149 LYS A C 1
ATOM 1139 O O . LYS A 1 149 ? 5.481 -6.079 -7.535 1.00 94.81 149 LYS A O 1
ATOM 1144 N N . THR A 1 150 ? 5.894 -6.306 -9.740 1.00 95.06 150 THR A N 1
ATOM 1145 C CA . THR A 1 150 ? 5.103 -5.159 -10.199 1.00 95.06 150 THR A CA 1
ATOM 1146 C C . THR A 1 150 ? 3.611 -5.365 -9.917 1.00 95.06 150 THR A C 1
ATOM 1148 O O . THR A 1 150 ? 2.974 -4.492 -9.332 1.00 95.06 150 THR A O 1
ATOM 1151 N N . TYR A 1 151 ? 3.060 -6.553 -10.188 1.00 96.81 151 TYR A N 1
ATOM 1152 C CA . TYR A 1 151 ? 1.678 -6.884 -9.817 1.00 96.81 151 TYR A CA 1
ATOM 1153 C C . TYR A 1 151 ? 1.458 -6.927 -8.303 1.00 96.81 151 TYR A C 1
ATOM 1155 O O . TYR A 1 151 ? 0.439 -6.441 -7.812 1.00 96.81 151 TYR A O 1
ATOM 1163 N N . ARG A 1 152 ? 2.430 -7.426 -7.527 1.00 96.56 152 ARG A N 1
ATOM 1164 C CA . ARG A 1 152 ? 2.378 -7.320 -6.062 1.00 96.56 152 ARG A CA 1
ATOM 1165 C C . ARG A 1 152 ? 2.290 -5.856 -5.628 1.00 96.56 152 ARG A C 1
ATOM 1167 O O . ARG A 1 152 ? 1.531 -5.554 -4.711 1.00 96.56 152 ARG A O 1
ATOM 1174 N N . LEU A 1 153 ? 3.064 -4.970 -6.252 1.00 95.94 153 LEU A N 1
ATOM 1175 C CA . LEU A 1 153 ? 3.067 -3.546 -5.929 1.00 95.94 153 LEU A CA 1
ATOM 1176 C C . LEU A 1 153 ? 1.708 -2.896 -6.225 1.00 95.94 153 LEU A C 1
ATOM 1178 O O . LEU A 1 153 ? 1.197 -2.160 -5.384 1.00 95.94 153 LEU A O 1
ATOM 1182 N N . LEU A 1 154 ? 1.090 -3.227 -7.364 1.00 96.75 154 LEU A N 1
ATOM 1183 C CA . LEU A 1 154 ? -0.276 -2.798 -7.687 1.00 96.75 154 LEU A CA 1
ATOM 1184 C C . LEU A 1 154 ? -1.272 -3.278 -6.627 1.00 96.75 154 LEU A C 1
ATOM 1186 O O . LEU A 1 154 ? -2.035 -2.472 -6.100 1.00 96.75 154 LEU A O 1
ATOM 1190 N N . GLY A 1 155 ? -1.220 -4.554 -6.241 1.00 96.56 155 GLY A N 1
ATOM 1191 C CA . GLY A 1 155 ? -2.077 -5.085 -5.179 1.00 96.56 155 GLY A CA 1
ATOM 1192 C C . GLY A 1 155 ? -1.942 -4.316 -3.860 1.00 96.56 155 GLY A C 1
ATOM 1193 O O . GLY A 1 155 ? -2.943 -4.038 -3.204 1.00 96.56 155 GLY A O 1
ATOM 1194 N N . GLU A 1 156 ? -0.724 -3.904 -3.492 1.00 95.81 156 GLU A N 1
ATOM 1195 C CA . GLU A 1 156 ? -0.480 -3.087 -2.295 1.00 95.81 156 GLU A CA 1
ATOM 1196 C C . GLU A 1 156 ? -1.082 -1.679 -2.406 1.00 95.81 156 GLU A C 1
ATOM 1198 O O . GLU A 1 156 ? -1.663 -1.200 -1.433 1.00 95.81 156 GLU A O 1
ATOM 1203 N N . LEU A 1 157 ? -0.987 -1.038 -3.574 1.00 96.44 157 LEU A N 1
ATOM 1204 C CA . LEU A 1 157 ? -1.580 0.280 -3.826 1.00 96.44 157 LEU A CA 1
ATOM 1205 C C . LEU A 1 157 ? -3.109 0.246 -3.739 1.00 96.44 157 LEU A C 1
ATOM 1207 O O . LEU A 1 157 ? -3.708 1.099 -3.085 1.00 96.44 157 LEU A O 1
ATOM 1211 N N . TYR A 1 158 ? -3.742 -0.750 -4.362 1.00 96.06 158 TYR A N 1
ATOM 1212 C CA . TYR A 1 158 ? -5.196 -0.906 -4.308 1.00 96.06 158 TYR A CA 1
ATOM 1213 C C . TYR A 1 158 ? -5.683 -1.332 -2.917 1.00 96.06 158 TYR A C 1
ATOM 1215 O O . TYR A 1 158 ? -6.724 -0.843 -2.482 1.00 96.06 158 TYR A O 1
ATOM 1223 N N . GLU A 1 159 ? -4.918 -2.157 -2.186 1.00 95.44 159 GLU A N 1
ATOM 1224 C CA . GLU A 1 159 ? -5.203 -2.481 -0.778 1.00 95.44 159 GLU A CA 1
ATOM 1225 C C . GLU A 1 159 ? -5.156 -1.214 0.089 1.00 95.44 159 GLU A C 1
ATOM 1227 O O . GLU A 1 159 ? -6.040 -1.009 0.915 1.00 95.44 159 GLU A O 1
ATOM 1232 N N . ALA A 1 160 ? -4.162 -0.343 -0.114 1.00 95.12 160 ALA A N 1
ATOM 1233 C CA . ALA A 1 160 ? -4.033 0.915 0.624 1.00 95.12 160 ALA A CA 1
ATOM 1234 C C . ALA A 1 160 ? -5.122 1.946 0.276 1.00 95.12 160 ALA A C 1
ATOM 1236 O O . ALA A 1 160 ? -5.424 2.807 1.097 1.00 95.12 160 ALA A O 1
ATOM 1237 N N . ASN A 1 161 ? -5.709 1.853 -0.918 1.00 94.69 161 ASN A N 1
ATOM 1238 C CA . ASN A 1 161 ? -6.831 2.679 -1.371 1.00 94.69 161 ASN A CA 1
ATOM 1239 C C . ASN A 1 161 ? -8.200 2.008 -1.106 1.00 94.69 161 ASN A C 1
ATOM 1241 O O . ASN A 1 161 ? -9.179 2.320 -1.782 1.00 94.69 161 ASN A O 1
ATOM 1245 N N . ASP A 1 162 ? -8.269 1.043 -0.183 1.00 93.88 162 ASP A N 1
ATOM 1246 C CA . ASP A 1 162 ? -9.488 0.319 0.220 1.00 93.88 162 ASP A CA 1
ATOM 1247 C C . ASP A 1 162 ? -10.242 -0.397 -0.923 1.00 93.88 162 ASP A C 1
ATOM 1249 O O . ASP A 1 162 ? -11.384 -0.835 -0.764 1.00 93.88 162 ASP A O 1
ATOM 1253 N N . ASN A 1 163 ? -9.611 -0.584 -2.085 1.00 94.38 163 ASN A N 1
ATOM 1254 C CA . ASN A 1 163 ? -10.187 -1.328 -3.200 1.00 94.38 163 ASN A CA 1
ATOM 1255 C C . ASN A 1 163 ? -9.732 -2.790 -3.138 1.00 94.38 163 ASN A C 1
ATOM 1257 O O . ASN A 1 163 ? -8.811 -3.227 -3.832 1.00 94.38 163 ASN A O 1
ATOM 1261 N N . VAL A 1 164 ? -10.409 -3.545 -2.273 1.00 95.00 164 VAL A N 1
ATOM 1262 C CA . VAL A 1 164 ? -10.092 -4.948 -1.972 1.00 95.00 164 VAL A CA 1
ATOM 1263 C C . VAL A 1 164 ? -10.227 -5.856 -3.197 1.00 95.00 164 VAL A C 1
ATOM 1265 O O . VAL A 1 164 ? -9.420 -6.769 -3.356 1.00 95.00 164 VAL A O 1
ATOM 1268 N N . VAL A 1 165 ? -11.206 -5.595 -4.070 1.00 94.69 165 VAL A N 1
ATOM 1269 C CA . VAL A 1 165 ? -11.461 -6.418 -5.265 1.00 94.69 165 VAL A CA 1
ATOM 1270 C C . VAL A 1 165 ? -10.264 -6.351 -6.209 1.00 94.69 165 VAL A C 1
ATOM 1272 O O . VAL A 1 165 ? -9.645 -7.373 -6.487 1.00 94.69 165 VAL A O 1
ATOM 1275 N N . SER A 1 166 ? -9.856 -5.142 -6.608 1.00 95.31 166 SER A N 1
ATOM 1276 C CA . SER A 1 166 ? -8.688 -4.980 -7.481 1.00 95.31 166 SER A CA 1
ATOM 1277 C C . SER A 1 166 ? -7.394 -5.447 -6.808 1.00 95.31 166 SER A C 1
ATOM 1279 O O . SER A 1 166 ? -6.524 -6.005 -7.471 1.00 95.31 166 SER A O 1
ATOM 1281 N N . ALA A 1 167 ? -7.256 -5.260 -5.492 1.00 97.06 167 ALA A N 1
ATOM 1282 C CA . ALA A 1 167 ? -6.086 -5.745 -4.764 1.00 97.06 167 ALA A CA 1
ATOM 1283 C C . ALA A 1 167 ? -5.936 -7.273 -4.853 1.00 97.06 167 ALA A C 1
ATOM 1285 O O . ALA A 1 167 ? -4.827 -7.768 -5.069 1.00 97.06 167 ALA A O 1
ATOM 1286 N N . LEU A 1 168 ? -7.040 -8.016 -4.711 1.00 97.06 168 LEU A N 1
ATOM 1287 C CA . LEU A 1 168 ? -7.057 -9.472 -4.852 1.00 97.06 168 LEU A CA 1
ATOM 1288 C C . LEU A 1 168 ? -6.657 -9.907 -6.261 1.00 97.06 168 LEU A C 1
ATOM 1290 O O . LEU A 1 168 ? -5.730 -10.706 -6.380 1.00 97.06 168 LEU A O 1
ATOM 1294 N N . ASP A 1 169 ? -7.261 -9.321 -7.297 1.00 97.06 169 ASP A N 1
ATOM 1295 C CA . ASP A 1 169 ? -6.962 -9.654 -8.697 1.00 97.06 169 ASP A CA 1
ATOM 1296 C C . ASP A 1 169 ? -5.462 -9.509 -9.005 1.00 97.06 169 ASP A C 1
ATOM 1298 O O . ASP A 1 169 ? -4.826 -10.394 -9.592 1.00 97.06 169 ASP A O 1
ATOM 1302 N N . TYR A 1 170 ? -4.852 -8.411 -8.548 1.00 97.88 170 TYR A N 1
ATOM 1303 C CA . TYR A 1 170 ? -3.426 -8.172 -8.757 1.00 97.88 170 TYR A CA 1
ATOM 1304 C C . TYR A 1 170 ? -2.533 -9.107 -7.938 1.00 97.88 170 TYR A C 1
ATOM 1306 O O . TYR A 1 170 ? -1.510 -9.573 -8.445 1.00 97.88 170 TYR A O 1
ATOM 1314 N N . TYR A 1 171 ? -2.899 -9.436 -6.697 1.00 97.94 171 TYR A N 1
ATOM 1315 C CA . TYR A 1 171 ? -2.138 -10.412 -5.916 1.00 97.94 171 TYR A CA 1
ATOM 1316 C C . TYR A 1 171 ? -2.234 -11.829 -6.486 1.00 97.94 171 TYR A C 1
ATOM 1318 O O . TYR A 1 171 ? -1.236 -12.551 -6.477 1.00 97.94 171 TYR A O 1
ATOM 1326 N N . GLU A 1 172 ? -3.396 -12.236 -6.987 1.00 97.25 172 GLU A N 1
ATOM 1327 C CA . GLU A 1 172 ? -3.573 -13.533 -7.643 1.00 97.25 172 GLU A CA 1
ATOM 1328 C C . GLU A 1 172 ? -2.755 -13.608 -8.934 1.00 97.25 172 GLU A C 1
ATOM 1330 O O . GLU A 1 172 ? -2.026 -14.581 -9.142 1.00 97.25 172 GLU A O 1
ATOM 1335 N N . THR A 1 173 ? -2.762 -12.536 -9.730 1.00 96.56 173 THR A N 1
ATOM 1336 C CA . THR A 1 173 ? -1.921 -12.416 -10.931 1.00 96.56 173 THR A CA 1
ATOM 1337 C C . THR A 1 173 ? -0.431 -12.500 -10.584 1.00 96.56 173 THR A C 1
ATOM 1339 O O . THR A 1 173 ? 0.312 -13.261 -11.206 1.00 96.56 173 THR A O 1
ATOM 1342 N N . ALA A 1 174 ? 0.017 -11.791 -9.542 1.00 96.50 174 ALA A N 1
ATOM 1343 C CA . ALA A 1 174 ? 1.400 -11.863 -9.069 1.00 96.50 174 ALA A CA 1
ATOM 1344 C C . ALA A 1 174 ? 1.796 -13.289 -8.658 1.00 96.50 174 ALA A C 1
ATOM 1346 O O . ALA A 1 174 ? 2.896 -13.746 -8.966 1.00 96.50 174 ALA A O 1
ATOM 1347 N N . LEU A 1 175 ? 0.898 -13.995 -7.963 1.00 96.88 175 LEU A N 1
ATOM 1348 C CA . LEU A 1 175 ? 1.136 -15.359 -7.499 1.00 96.88 175 LEU A CA 1
ATOM 1349 C C . LEU A 1 175 ? 1.186 -16.373 -8.648 1.00 96.88 175 LEU A C 1
ATOM 1351 O O . LEU A 1 175 ? 1.938 -17.345 -8.555 1.00 96.88 175 LEU A O 1
ATOM 1355 N N . ALA A 1 176 ? 0.386 -16.159 -9.694 1.00 96.38 176 ALA A N 1
ATOM 1356 C CA . ALA A 1 176 ? 0.372 -16.995 -10.889 1.00 96.38 176 ALA A CA 1
ATOM 1357 C C . ALA A 1 176 ? 1.682 -16.887 -11.685 1.00 96.38 176 ALA A C 1
ATOM 1359 O O . ALA A 1 176 ? 2.128 -17.884 -12.248 1.00 96.38 176 ALA A O 1
ATOM 1360 N N . LEU A 1 177 ? 2.306 -15.704 -11.692 1.00 95.12 177 LEU A N 1
ATOM 1361 C CA . LEU A 1 177 ? 3.592 -15.463 -12.353 1.00 95.12 177 LEU A CA 1
ATOM 1362 C C . LEU A 1 177 ? 4.774 -15.999 -11.541 1.00 95.12 177 LEU A C 1
ATOM 1364 O O . LEU A 1 177 ? 5.609 -16.727 -12.070 1.00 95.12 177 LEU A O 1
ATOM 1368 N N . ASP A 1 178 ? 4.843 -15.675 -10.247 1.00 94.94 178 ASP A N 1
ATOM 1369 C CA . ASP A 1 178 ? 5.905 -16.167 -9.369 1.00 94.94 178 ASP A CA 1
ATOM 1370 C C . ASP A 1 178 ? 5.362 -16.561 -7.993 1.00 94.94 178 ASP A C 1
ATOM 1372 O O . ASP A 1 178 ? 5.035 -15.734 -7.136 1.00 94.94 178 ASP A O 1
ATOM 1376 N N . ALA A 1 179 ? 5.371 -17.864 -7.716 1.00 93.50 179 ALA A N 1
ATOM 1377 C CA . ALA A 1 179 ? 4.974 -18.404 -6.421 1.00 93.50 179 ALA A CA 1
ATOM 1378 C C . ALA A 1 179 ? 5.843 -17.895 -5.247 1.00 93.50 179 ALA A C 1
ATOM 1380 O O . ALA A 1 179 ? 5.405 -17.966 -4.090 1.00 93.50 179 ALA A O 1
ATOM 1381 N N . LYS A 1 180 ? 7.058 -17.389 -5.510 1.00 93.94 180 LYS A N 1
ATOM 1382 C CA . LYS A 1 180 ? 7.999 -16.853 -4.509 1.00 93.94 180 LYS A CA 1
ATOM 1383 C C . LYS A 1 180 ? 7.732 -15.392 -4.139 1.00 93.94 180 LYS A C 1
ATOM 1385 O O . LYS A 1 180 ? 8.336 -14.905 -3.184 1.00 93.94 180 LYS A O 1
ATOM 1390 N N . VAL A 1 181 ? 6.793 -14.711 -4.801 1.00 92.75 181 VAL A N 1
ATOM 1391 C CA . VAL A 1 181 ? 6.476 -13.289 -4.564 1.00 92.75 181 VAL A CA 1
ATOM 1392 C C . VAL A 1 181 ? 5.875 -13.006 -3.170 1.00 92.75 181 VAL A C 1
ATOM 1394 O O . VAL A 1 181 ? 5.839 -11.867 -2.710 1.00 92.75 181 VAL A O 1
ATOM 1397 N N . GLY A 1 182 ? 5.428 -14.045 -2.451 1.00 92.62 182 GLY A N 1
ATOM 1398 C CA . GLY A 1 182 ? 5.100 -13.956 -1.021 1.00 92.62 182 GLY A CA 1
ATOM 1399 C C . GLY A 1 182 ? 3.723 -13.370 -0.679 1.00 92.62 182 GLY A C 1
ATOM 1400 O O . GLY A 1 182 ? 3.476 -13.022 0.475 1.00 92.62 182 GLY A O 1
ATOM 1401 N N . VAL A 1 183 ? 2.798 -13.292 -1.638 1.00 96.06 183 VAL A N 1
ATOM 1402 C CA . VAL A 1 183 ? 1.484 -12.628 -1.468 1.00 96.06 183 VAL A CA 1
ATOM 1403 C C . VAL A 1 183 ? 0.371 -13.509 -0.888 1.00 96.06 183 VAL A C 1
ATOM 1405 O O . VAL A 1 183 ? -0.677 -12.994 -0.510 1.00 96.06 183 VAL A O 1
ATOM 1408 N N . LYS A 1 184 ? 0.591 -14.822 -0.717 1.00 95.69 184 LYS A N 1
ATOM 1409 C CA . LYS A 1 184 ? -0.445 -15.775 -0.251 1.00 95.69 184 LYS A CA 1
ATOM 1410 C C . LYS A 1 184 ? -1.147 -15.339 1.040 1.00 95.69 184 LYS A C 1
ATOM 1412 O O . LYS A 1 184 ? -2.363 -15.425 1.147 1.00 95.69 184 LYS A O 1
ATOM 1417 N N . ARG A 1 185 ? -0.385 -14.832 2.018 1.00 95.38 185 ARG A N 1
ATOM 1418 C CA . ARG A 1 185 ? -0.946 -14.362 3.299 1.00 95.38 185 ARG A CA 1
ATOM 1419 C C . ARG A 1 185 ? -1.864 -13.150 3.126 1.00 95.38 185 ARG A C 1
ATOM 1421 O O . ARG A 1 185 ? -2.847 -13.044 3.852 1.00 95.38 185 ARG A O 1
ATOM 1428 N N . LYS A 1 186 ? -1.538 -12.250 2.193 1.00 94.94 186 LYS A N 1
ATOM 1429 C CA . LYS A 1 186 ? -2.346 -11.063 1.882 1.00 94.94 186 LYS A CA 1
ATOM 1430 C C . LYS A 1 186 ? -3.662 -11.469 1.224 1.00 94.94 186 LYS A C 1
ATOM 1432 O O . LYS A 1 186 ? -4.706 -11.059 1.714 1.00 94.94 186 LYS A O 1
ATOM 1437 N N . ILE A 1 187 ? -3.616 -12.365 0.235 1.00 96.12 187 ILE A N 1
ATOM 1438 C CA . ILE A 1 187 ? -4.810 -12.915 -0.430 1.00 96.12 187 ILE A CA 1
ATOM 1439 C C . ILE A 1 187 ? -5.774 -13.522 0.595 1.00 96.12 187 ILE A C 1
ATOM 1441 O O . ILE A 1 187 ? -6.913 -13.081 0.707 1.00 96.12 187 ILE A O 1
ATOM 1445 N N . THR A 1 188 ? -5.302 -14.456 1.429 1.00 96.25 188 THR A N 1
ATOM 1446 C CA . THR A 1 188 ? -6.158 -15.108 2.436 1.00 96.25 188 THR A CA 1
ATOM 1447 C C . THR A 1 188 ? -6.745 -14.121 3.447 1.00 96.25 188 THR A C 1
ATOM 1449 O O . THR A 1 188 ? -7.854 -14.322 3.936 1.00 96.25 188 THR A O 1
ATOM 1452 N N . LYS A 1 189 ? -6.006 -13.064 3.808 1.00 95.38 189 LYS A N 1
ATOM 1453 C CA . LYS A 1 189 ? -6.506 -12.014 4.705 1.00 95.38 189 LYS A CA 1
ATOM 1454 C C . LYS A 1 189 ? -7.636 -11.226 4.040 1.00 95.38 189 LYS A C 1
ATOM 1456 O O . LYS A 1 189 ? -8.653 -11.004 4.685 1.00 95.38 189 LYS A O 1
ATOM 1461 N N . LEU A 1 190 ? -7.444 -10.813 2.789 1.00 94.06 190 LEU A N 1
ATOM 1462 C CA . LEU A 1 190 ? -8.407 -10.000 2.053 1.00 94.06 190 LEU A CA 1
ATOM 1463 C C . LEU A 1 190 ? -9.674 -10.786 1.699 1.00 94.06 190 LEU A C 1
ATOM 1465 O O . LEU A 1 190 ? -10.760 -10.281 1.946 1.00 94.06 190 LEU A O 1
ATOM 1469 N N . GLN A 1 191 ? -9.560 -12.042 1.258 1.00 94.69 191 GLN A N 1
ATOM 1470 C CA . GLN A 1 191 ? -10.720 -12.908 0.989 1.00 94.69 191 GLN A CA 1
ATOM 1471 C C . GLN A 1 191 ? -11.640 -13.034 2.213 1.00 94.69 191 GLN A C 1
ATOM 1473 O O . GLN A 1 191 ? -12.848 -12.854 2.109 1.00 94.69 191 GLN A O 1
ATOM 1478 N N . LYS A 1 192 ? -11.063 -13.216 3.409 1.00 93.69 192 LYS A N 1
ATOM 1479 C CA . LYS A 1 192 ? -11.833 -13.251 4.664 1.00 93.69 192 LYS A CA 1
ATOM 1480 C C . LYS A 1 192 ? -12.576 -11.951 4.971 1.00 93.69 192 LYS A C 1
ATOM 1482 O O . LYS A 1 192 ? -13.582 -11.994 5.665 1.00 93.69 192 LYS A O 1
ATOM 1487 N N . MET A 1 193 ? -12.056 -10.807 4.527 1.00 89.31 193 MET A N 1
ATOM 1488 C CA . MET A 1 193 ? -12.717 -9.511 4.710 1.00 89.31 193 MET A CA 1
ATOM 1489 C C . MET A 1 193 ? -13.879 -9.326 3.734 1.00 89.31 193 MET A C 1
ATOM 1491 O O . MET A 1 193 ? -14.813 -8.607 4.055 1.00 89.31 193 MET A O 1
ATOM 1495 N N . THR A 1 194 ? -13.819 -9.956 2.559 1.00 88.50 194 THR A N 1
ATOM 1496 C CA . THR A 1 194 ? -14.872 -9.882 1.536 1.00 88.50 194 THR A CA 1
ATOM 1497 C C . THR A 1 194 ? -16.022 -10.861 1.799 1.00 88.50 194 THR A C 1
ATOM 1499 O O . THR A 1 194 ? -17.145 -10.606 1.383 1.00 88.50 194 THR A O 1
ATOM 1502 N N . GLU A 1 195 ? -15.751 -11.974 2.484 1.00 83.69 195 GLU A N 1
ATOM 1503 C CA . GLU A 1 195 ? -16.745 -13.001 2.846 1.00 83.69 195 GLU A CA 1
ATOM 1504 C C . GLU A 1 195 ? -17.492 -12.718 4.169 1.00 83.69 195 GLU A C 1
ATOM 1506 O O . GLU A 1 195 ? -18.438 -13.436 4.501 1.00 83.69 195 GLU A O 1
ATOM 1511 N N . SER A 1 196 ? -17.052 -11.711 4.933 1.00 60.50 196 SER A N 1
ATOM 1512 C CA . SER A 1 196 ? -17.598 -11.300 6.239 1.00 60.50 196 SER A CA 1
ATOM 1513 C C . SER A 1 196 ? -18.673 -10.227 6.119 1.00 60.50 196 SER A C 1
ATOM 1515 O O . SER A 1 196 ? -19.479 -10.160 7.077 1.00 60.50 196 SER A O 1
#

InterPro domains:
  IPR011990 Tetratricopeptide-like helical domain superfamily [G3DSA:1.25.40.10] (134-196)
  IPR019734 Tetratricopeptide repeat [PS50005] (148-181)
  IPR019734 Tetratricopeptide repeat [SM00028] (148-181)